Protein AF-A0ABD6F3Z3-F1 (afdb_monomer_lite)

Secondary structure (DSSP, 8-state):
--SHHHHHHHHHHHHT-HHHHHHHHHHT---HHHHHHHHHHHHHHHTPPPEE-SS-PPPSSS--SSTHHHHTTT-TT-EE--HHHHHHHS-TT--TTHHHHHHHHTT-HHHHHHHHHTTT-HHHHHHHHHHHHHHH---HHHHHHHHHHHHHHHSS-SSSTTTS-HHHHHHHHHHHHHHHHHHHHHHT--HHHHHHHHHHHHHHHHHHHS-----TTTTT-S---

Structure (mmCIF, N/CA/C/O backbone):
data_AF-A0ABD6F3Z3-F1
#
_entry.id   AF-A0ABD6F3Z3-F1
#
loop_
_atom_site.group_PDB
_atom_site.id
_atom_site.type_symbol
_atom_site.label_atom_id
_atom_site.label_alt_id
_atom_site.label_comp_id
_atom_site.label_asym_id
_atom_site.label_entity_id
_atom_site.label_seq_id
_atom_site.pdbx_PDB_ins_code
_atom_site.Cartn_x
_atom_site.Cartn_y
_atom_site.Cartn_z
_atom_site.occupancy
_atom_site.B_iso_or_equiv
_atom_site.auth_seq_id
_atom_site.auth_comp_id
_atom_site.auth_asym_id
_atom_site.auth_atom_id
_atom_site.pdbx_PDB_model_num
ATOM 1 N N . MET A 1 1 ? 30.706 12.880 -24.063 1.00 39.47 1 MET A N 1
ATOM 2 C CA . MET A 1 1 ? 29.643 12.289 -23.214 1.00 39.47 1 MET A CA 1
ATOM 3 C C . MET A 1 1 ? 28.254 12.386 -23.873 1.00 39.47 1 MET A C 1
ATOM 5 O O . MET A 1 1 ? 27.367 13.024 -23.335 1.00 39.47 1 MET A O 1
ATOM 9 N N . CYS A 1 2 ? 28.031 11.771 -25.046 1.00 33.41 2 CYS A N 1
ATOM 10 C CA . CYS A 1 2 ? 26.724 11.829 -25.744 1.00 33.41 2 CYS A CA 1
ATOM 11 C C . CYS A 1 2 ? 26.218 10.456 -26.237 1.00 33.41 2 CYS A C 1
ATOM 13 O O . CYS A 1 2 ? 25.214 10.385 -26.941 1.00 33.41 2 CYS A O 1
ATOM 15 N N . MET A 1 3 ? 26.906 9.361 -25.883 1.00 27.83 3 MET A N 1
ATOM 16 C CA . MET A 1 3 ? 26.569 8.010 -26.356 1.00 27.83 3 MET A CA 1
ATOM 17 C C . MET A 1 3 ? 25.624 7.230 -25.421 1.00 27.83 3 MET A C 1
ATOM 19 O O . MET A 1 3 ? 24.794 6.491 -25.937 1.00 27.83 3 MET A O 1
ATOM 23 N N . CYS A 1 4 ? 25.620 7.455 -24.096 1.00 44.88 4 CYS A N 1
ATOM 24 C CA . CYS A 1 4 ? 24.709 6.731 -23.184 1.00 44.88 4 CYS A CA 1
ATOM 25 C C . CYS A 1 4 ? 23.221 7.090 -23.351 1.00 44.88 4 CYS A C 1
ATOM 27 O O . CYS A 1 4 ? 22.363 6.219 -23.230 1.00 44.88 4 CYS A O 1
ATOM 29 N N . ARG A 1 5 ? 22.882 8.346 -23.685 1.00 44.28 5 ARG A N 1
ATOM 30 C CA . ARG A 1 5 ? 21.472 8.784 -23.787 1.00 44.28 5 ARG A CA 1
ATOM 31 C C . ARG A 1 5 ? 20.688 8.104 -24.914 1.00 44.28 5 ARG A C 1
ATOM 33 O O . ARG A 1 5 ? 19.483 7.925 -24.778 1.00 44.28 5 ARG A O 1
ATOM 40 N N . LYS A 1 6 ? 21.340 7.728 -26.021 1.00 49.16 6 LYS A N 1
ATOM 41 C CA . LYS A 1 6 ? 20.651 7.104 -27.167 1.00 49.16 6 LYS A CA 1
ATOM 42 C C . LYS A 1 6 ? 20.232 5.661 -26.873 1.00 49.16 6 LYS A C 1
ATOM 44 O O . LYS A 1 6 ? 19.109 5.295 -27.203 1.00 49.16 6 LYS A O 1
ATOM 49 N N . ASN A 1 7 ? 21.081 4.896 -26.185 1.00 56.75 7 ASN A N 1
ATOM 50 C CA . ASN A 1 7 ? 20.751 3.531 -25.765 1.00 56.75 7 ASN A CA 1
ATOM 51 C C . ASN A 1 7 ? 19.694 3.540 -24.651 1.00 56.75 7 ASN A C 1
ATOM 53 O O . ASN A 1 7 ? 18.742 2.773 -24.701 1.00 56.75 7 ASN A O 1
ATOM 57 N N . LEU A 1 8 ? 19.779 4.498 -23.717 1.00 56.09 8 LEU A N 1
ATOM 58 C CA . LEU A 1 8 ? 18.769 4.682 -22.670 1.00 56.09 8 LEU A CA 1
ATOM 59 C C . LEU A 1 8 ? 17.359 4.875 -23.248 1.00 56.09 8 LEU A C 1
ATOM 61 O O . LEU A 1 8 ? 16.407 4.261 -22.776 1.00 56.09 8 LEU A O 1
ATOM 65 N N . MET A 1 9 ? 17.238 5.715 -24.278 1.00 59.06 9 MET A N 1
ATOM 66 C CA . MET A 1 9 ? 15.952 6.057 -24.881 1.00 59.06 9 MET A CA 1
ATOM 67 C C . MET A 1 9 ? 15.363 4.897 -25.694 1.00 59.06 9 MET A C 1
ATOM 69 O O . MET A 1 9 ? 14.155 4.699 -25.655 1.00 59.06 9 MET A O 1
ATOM 73 N N . SER A 1 10 ? 16.203 4.120 -26.387 1.00 63.28 10 SER A N 1
ATOM 74 C CA . SER A 1 10 ? 15.780 2.910 -27.107 1.00 63.28 10 SER A CA 1
ATOM 75 C C . SER A 1 10 ? 15.229 1.855 -26.147 1.00 63.28 10 SER A C 1
ATOM 77 O O . SER A 1 10 ? 14.115 1.376 -26.332 1.00 63.28 10 SER A O 1
ATOM 79 N N . ASP A 1 11 ? 15.960 1.567 -25.071 1.00 63.28 11 ASP A N 1
ATOM 80 C CA . ASP A 1 11 ? 15.568 0.545 -24.097 1.00 63.28 11 ASP A CA 1
ATOM 81 C C . ASP A 1 11 ? 14.303 0.942 -23.317 1.00 63.28 11 ASP A C 1
ATOM 83 O O . ASP A 1 11 ? 13.471 0.099 -22.997 1.00 63.28 11 ASP A O 1
ATOM 87 N N . LEU A 1 12 ? 14.132 2.235 -23.010 1.00 63.03 12 LEU A N 1
ATOM 88 C CA . LEU A 1 12 ? 12.914 2.738 -22.366 1.00 63.03 12 LEU A CA 1
ATOM 89 C C . LEU A 1 12 ? 11.707 2.685 -23.302 1.00 63.03 12 LEU A C 1
ATOM 91 O O . LEU A 1 12 ? 10.600 2.428 -22.843 1.00 63.03 12 LEU A O 1
ATOM 95 N N . LEU A 1 13 ? 11.907 2.911 -24.602 1.00 65.75 13 LEU A N 1
ATOM 96 C CA . LEU A 1 13 ? 10.847 2.757 -25.597 1.00 65.75 13 LEU A CA 1
ATOM 97 C C . LEU A 1 13 ? 10.450 1.288 -25.775 1.00 65.75 13 LEU A C 1
ATOM 99 O O . LEU A 1 13 ? 9.266 1.016 -25.934 1.00 65.75 13 LEU A O 1
ATOM 103 N N . GLU A 1 14 ? 11.397 0.350 -25.679 1.00 67.75 14 GLU A N 1
ATOM 104 C CA . GLU A 1 14 ? 11.079 -1.083 -25.627 1.00 67.75 14 GLU A CA 1
ATOM 105 C C . GLU A 1 14 ? 10.320 -1.466 -24.351 1.00 67.75 14 GLU A C 1
ATOM 107 O O . GLU A 1 14 ? 9.397 -2.277 -24.411 1.00 67.75 14 GLU A O 1
ATOM 112 N N . LEU A 1 15 ? 10.675 -0.875 -23.204 1.00 65.12 15 LEU A N 1
ATOM 113 C CA . LEU A 1 15 ? 9.966 -1.081 -21.938 1.00 65.12 15 LEU A CA 1
ATOM 114 C C . LEU A 1 15 ? 8.545 -0.488 -21.974 1.00 65.12 15 LEU A C 1
ATOM 116 O O . LEU A 1 15 ? 7.642 -1.019 -21.343 1.00 65.12 15 LEU A O 1
ATOM 120 N N . LEU A 1 16 ? 8.347 0.606 -22.712 1.00 65.25 16 LEU A N 1
ATOM 121 C CA . LEU A 1 16 ? 7.059 1.282 -22.900 1.00 65.25 16 LEU A CA 1
ATOM 122 C C . LEU A 1 16 ? 6.224 0.689 -24.048 1.00 65.25 16 LEU A C 1
ATOM 124 O O . LEU A 1 16 ? 5.132 1.195 -24.320 1.00 65.25 16 LEU A O 1
ATOM 128 N N . ASP A 1 17 ? 6.692 -0.375 -24.713 1.00 75.56 17 ASP A N 1
ATOM 129 C CA . ASP A 1 17 ? 5.908 -1.083 -25.724 1.00 75.56 17 ASP A CA 1
ATOM 130 C C . ASP A 1 17 ? 4.763 -1.862 -25.062 1.00 75.56 17 ASP A C 1
ATOM 132 O O . ASP A 1 17 ? 4.842 -3.051 -24.733 1.00 75.56 17 ASP A O 1
ATOM 136 N N . TYR A 1 18 ? 3.654 -1.151 -24.885 1.00 68.62 18 TYR A N 1
ATOM 137 C CA . TYR A 1 18 ? 2.417 -1.654 -24.307 1.00 68.62 18 TYR A CA 1
ATOM 138 C C . TYR A 1 18 ? 1.895 -2.916 -25.010 1.00 68.62 18 TYR A C 1
ATOM 140 O O . TYR A 1 18 ? 1.311 -3.788 -24.366 1.00 68.62 18 TYR A O 1
ATOM 148 N N . THR A 1 19 ? 2.128 -3.065 -26.318 1.00 70.44 19 THR A N 1
ATOM 149 C CA . THR A 1 19 ? 1.647 -4.234 -27.070 1.00 70.44 19 THR A CA 1
ATOM 150 C C . THR A 1 19 ? 2.430 -5.496 -26.724 1.00 70.44 19 THR A C 1
ATOM 152 O O . THR A 1 19 ? 1.842 -6.571 -26.567 1.00 70.44 19 THR A O 1
ATOM 155 N N . LYS A 1 20 ? 3.743 -5.357 -26.516 1.00 73.88 20 LYS A N 1
ATOM 156 C CA . LYS A 1 20 ? 4.621 -6.428 -26.041 1.00 73.88 20 LYS A CA 1
ATOM 157 C C . LYS A 1 20 ? 4.284 -6.816 -24.600 1.00 73.88 20 LYS A C 1
ATOM 159 O O . LYS A 1 20 ? 4.113 -8.003 -24.325 1.00 73.88 20 LYS A O 1
ATOM 164 N N . LEU A 1 21 ? 4.071 -5.829 -23.726 1.00 70.69 21 LEU A N 1
ATOM 165 C CA . LEU A 1 21 ? 3.624 -6.026 -22.340 1.00 70.69 21 LEU A CA 1
ATOM 166 C C . LEU A 1 21 ? 2.281 -6.763 -22.260 1.00 70.69 21 LEU A C 1
ATOM 168 O O . LEU A 1 21 ? 2.155 -7.731 -21.517 1.00 70.69 21 LEU A O 1
ATOM 172 N N . LEU A 1 22 ? 1.289 -6.380 -23.071 1.00 70.94 22 LEU A N 1
ATOM 173 C CA . LEU A 1 22 ? 0.017 -7.108 -23.164 1.00 70.94 22 LEU A CA 1
ATOM 174 C C . LEU A 1 22 ? 0.211 -8.559 -23.618 1.00 70.94 22 LEU A C 1
ATOM 176 O O . LEU A 1 22 ? -0.496 -9.455 -23.152 1.00 70.94 22 LEU A O 1
ATOM 180 N N . GLY A 1 23 ? 1.160 -8.798 -24.524 1.00 74.00 23 GLY A N 1
ATOM 181 C CA . GLY A 1 23 ? 1.560 -10.141 -24.931 1.00 74.00 23 GLY A CA 1
ATOM 182 C C . GLY A 1 23 ? 2.127 -10.962 -23.771 1.00 74.00 23 GLY A C 1
ATOM 183 O O . GLY A 1 23 ? 1.788 -12.137 -23.646 1.00 74.00 23 GLY A O 1
ATOM 184 N N . GLU A 1 24 ? 2.943 -10.357 -22.909 1.00 73.94 24 GLU A N 1
ATOM 185 C CA . GLU A 1 24 ? 3.490 -11.006 -21.711 1.00 73.94 24 GLU A CA 1
ATOM 186 C C . GLU A 1 24 ? 2.414 -11.282 -20.656 1.00 73.94 24 GLU A C 1
ATOM 188 O O . GLU A 1 24 ? 2.326 -12.405 -20.164 1.00 73.94 24 GLU A O 1
ATOM 193 N N . ILE A 1 25 ? 1.523 -10.320 -20.399 1.00 75.56 25 ILE A N 1
ATOM 194 C CA . ILE A 1 25 ? 0.386 -10.486 -19.479 1.00 75.56 25 ILE A CA 1
ATOM 195 C C . ILE A 1 25 ? -0.504 -11.650 -19.933 1.00 75.56 25 ILE A C 1
ATOM 197 O O . ILE A 1 25 ? -0.857 -12.518 -19.139 1.00 75.56 25 ILE A O 1
ATOM 201 N N . ARG A 1 26 ? -0.816 -11.737 -21.234 1.00 75.62 26 ARG A N 1
ATOM 202 C CA . ARG A 1 26 ? -1.631 -12.831 -21.796 1.00 75.62 26 ARG A CA 1
ATOM 203 C C . ARG A 1 26 ? -0.976 -14.207 -21.697 1.00 75.62 26 ARG A C 1
ATOM 205 O O . ARG A 1 26 ? -1.689 -15.205 -21.716 1.00 75.62 26 ARG A O 1
ATOM 212 N N . ARG A 1 27 ? 0.356 -14.277 -21.630 1.00 75.94 27 ARG A N 1
ATOM 213 C CA . ARG A 1 27 ? 1.087 -15.541 -21.443 1.00 75.94 27 ARG A CA 1
ATOM 214 C C . ARG A 1 27 ? 1.034 -16.035 -19.997 1.00 75.94 27 ARG A C 1
ATOM 216 O O . ARG A 1 27 ? 1.380 -17.187 -19.764 1.00 75.94 27 ARG A O 1
ATOM 223 N N . GLY A 1 28 ? 0.608 -15.194 -19.051 1.00 67.38 28 GLY A N 1
ATOM 224 C CA . GLY A 1 28 ? 0.394 -15.561 -17.651 1.00 67.38 28 GLY A CA 1
ATOM 225 C C . GLY A 1 28 ? 1.669 -15.814 -16.842 1.00 67.38 28 GLY A C 1
ATOM 226 O O . GLY A 1 28 ? 1.567 -16.235 -15.697 1.00 67.38 28 GLY A O 1
ATOM 227 N N . VAL A 1 29 ? 2.859 -15.563 -17.402 1.00 71.56 29 VAL A N 1
ATOM 228 C CA . VAL A 1 29 ? 4.139 -15.742 -16.699 1.00 71.56 29 VAL A CA 1
ATOM 229 C C . VAL A 1 29 ? 4.722 -14.366 -16.364 1.00 71.56 29 VAL A C 1
ATOM 231 O O . VAL A 1 29 ? 5.097 -13.640 -17.290 1.00 71.56 29 VAL A O 1
ATOM 234 N N . PRO A 1 30 ? 4.829 -13.994 -15.074 1.00 72.88 30 PRO A N 1
ATOM 235 C CA . PRO A 1 30 ? 5.463 -12.747 -14.658 1.00 72.88 30 PRO A CA 1
ATOM 236 C C . PRO A 1 30 ? 6.937 -12.720 -15.078 1.00 72.88 30 PRO A C 1
ATOM 238 O O . PRO A 1 30 ? 7.729 -13.575 -14.678 1.00 72.88 30 PRO A O 1
ATOM 241 N N . THR A 1 31 ? 7.332 -11.735 -15.884 1.00 80.00 31 THR A N 1
ATOM 242 C CA . THR A 1 31 ? 8.738 -11.513 -16.244 1.00 80.00 31 THR A CA 1
ATOM 243 C C . THR A 1 31 ? 9.355 -10.471 -15.312 1.00 80.00 31 THR A C 1
ATOM 245 O O . THR A 1 31 ? 8.678 -9.562 -14.832 1.00 80.00 31 THR A O 1
ATOM 248 N N . LYS A 1 32 ? 10.675 -10.535 -15.081 1.00 79.81 32 LYS A N 1
ATOM 249 C CA . LYS A 1 32 ? 11.397 -9.475 -14.342 1.00 79.81 32 LYS A CA 1
ATOM 250 C C . LYS A 1 32 ? 11.191 -8.088 -14.970 1.00 79.81 32 LYS A C 1
ATOM 252 O O . LYS A 1 32 ? 11.158 -7.089 -14.258 1.00 79.81 32 LYS A O 1
ATOM 257 N N . GLN A 1 33 ? 11.025 -8.043 -16.293 1.00 79.38 33 GLN A N 1
ATOM 258 C CA . GLN A 1 33 ? 10.726 -6.821 -17.038 1.00 79.38 33 GLN A CA 1
ATOM 259 C C . GLN A 1 33 ? 9.341 -6.275 -16.680 1.00 79.38 33 GLN A C 1
ATOM 261 O O . GLN A 1 33 ? 9.216 -5.077 -16.439 1.00 79.38 33 GLN A O 1
ATOM 266 N N . LEU A 1 34 ? 8.331 -7.141 -16.551 1.00 84.44 34 LEU A N 1
ATOM 267 C CA . LEU A 1 34 ? 6.983 -6.757 -16.142 1.00 84.44 34 LEU A CA 1
ATOM 268 C C . LEU A 1 34 ? 6.936 -6.227 -14.701 1.00 84.44 34 LEU A C 1
ATOM 270 O O . LEU A 1 34 ? 6.273 -5.218 -14.461 1.00 84.44 34 LEU A O 1
ATOM 274 N N . TYR A 1 35 ? 7.679 -6.831 -13.764 1.00 86.19 35 TYR A N 1
ATOM 275 C CA . TYR A 1 35 ? 7.837 -6.274 -12.411 1.00 86.19 35 TYR A CA 1
ATOM 276 C C . TYR A 1 35 ? 8.471 -4.888 -12.454 1.00 86.19 35 TYR A C 1
ATOM 278 O O . TYR A 1 35 ? 7.922 -3.942 -11.894 1.00 86.19 35 TYR A O 1
ATOM 286 N N . GLY A 1 36 ? 9.603 -4.755 -13.151 1.00 86.75 36 GLY A N 1
ATOM 287 C CA . GLY A 1 36 ? 10.311 -3.484 -13.252 1.00 86.75 36 GLY A CA 1
ATOM 288 C C . GLY A 1 36 ? 9.457 -2.386 -13.877 1.00 86.75 36 GLY A C 1
ATOM 289 O O . GLY A 1 36 ? 9.399 -1.277 -13.354 1.00 86.75 36 GLY A O 1
ATOM 290 N N . PHE A 1 37 ? 8.725 -2.719 -14.940 1.00 86.69 37 PHE A N 1
ATOM 291 C CA . PHE A 1 37 ? 7.778 -1.811 -15.571 1.00 86.69 37 PHE A CA 1
ATOM 292 C C . PHE A 1 37 ? 6.651 -1.416 -14.617 1.00 86.69 37 PHE A C 1
ATOM 294 O O . PHE A 1 37 ? 6.408 -0.233 -14.402 1.00 86.69 37 PHE A O 1
ATOM 301 N N . THR A 1 38 ? 5.994 -2.392 -13.993 1.00 90.00 38 THR A N 1
ATOM 302 C CA . THR A 1 38 ? 4.873 -2.146 -13.077 1.00 90.00 38 THR A CA 1
ATOM 303 C C . THR A 1 38 ? 5.286 -1.255 -11.909 1.00 90.00 38 THR A C 1
ATOM 305 O O . THR A 1 38 ? 4.581 -0.300 -11.586 1.00 90.00 38 THR A O 1
ATOM 308 N N . ARG A 1 39 ? 6.453 -1.518 -11.313 1.00 91.81 39 ARG A N 1
ATOM 309 C CA . ARG A 1 39 ? 7.003 -0.711 -10.220 1.00 91.81 39 ARG A CA 1
ATOM 310 C C . ARG A 1 39 ? 7.411 0.681 -10.682 1.00 91.81 39 ARG A C 1
ATOM 312 O O . ARG A 1 39 ? 7.146 1.639 -9.970 1.00 91.81 39 ARG A O 1
ATOM 319 N N . LEU A 1 40 ? 7.950 0.831 -11.893 1.00 90.69 40 LEU A N 1
ATOM 320 C CA . LEU A 1 40 ? 8.243 2.146 -12.468 1.00 90.69 40 LEU A CA 1
ATOM 321 C C . LEU A 1 40 ? 6.967 2.985 -12.661 1.00 90.69 40 LEU A C 1
ATOM 323 O O . LEU A 1 40 ? 6.953 4.172 -12.339 1.00 90.69 40 LEU A O 1
ATOM 327 N N . ILE A 1 41 ? 5.876 2.372 -13.135 1.00 91.62 41 ILE A N 1
ATOM 328 C CA . ILE A 1 41 ? 4.562 3.031 -13.228 1.00 91.62 41 ILE A CA 1
ATOM 329 C C . ILE A 1 41 ? 4.014 3.349 -11.831 1.00 91.62 41 ILE A C 1
ATOM 331 O O . ILE A 1 41 ? 3.459 4.426 -11.613 1.00 91.62 41 ILE A O 1
ATOM 335 N N . GLY A 1 42 ? 4.201 2.441 -10.870 1.00 92.56 42 GLY A N 1
ATOM 336 C CA . GLY A 1 42 ? 3.870 2.665 -9.466 1.00 92.56 42 GLY A CA 1
ATOM 337 C C . GLY A 1 42 ? 4.582 3.897 -8.906 1.00 92.56 42 GLY A C 1
ATOM 338 O O . GLY A 1 42 ? 3.924 4.841 -8.475 1.00 92.56 42 GLY A O 1
ATOM 339 N N . ALA A 1 43 ? 5.909 3.939 -9.016 1.00 92.50 43 ALA A N 1
ATOM 340 C CA . ALA A 1 43 ? 6.751 5.060 -8.611 1.00 92.50 43 ALA A CA 1
ATOM 341 C C . ALA A 1 43 ? 6.344 6.368 -9.302 1.00 92.50 43 ALA A C 1
ATOM 343 O O . ALA A 1 43 ? 6.276 7.421 -8.662 1.00 92.50 43 ALA A O 1
ATOM 344 N N . PHE A 1 44 ? 5.974 6.303 -10.587 1.00 92.94 44 PHE A N 1
ATOM 345 C CA . PHE A 1 44 ? 5.395 7.445 -11.279 1.00 92.94 44 PHE A CA 1
ATOM 346 C C . PHE A 1 44 ? 4.149 7.937 -10.550 1.00 92.94 44 PHE A C 1
ATOM 348 O O . PHE A 1 44 ? 4.139 9.079 -10.113 1.00 92.94 44 PHE A O 1
ATOM 355 N N . TYR A 1 45 ? 3.129 7.123 -10.317 1.00 92.81 45 TYR A N 1
ATOM 356 C CA . TYR A 1 45 ? 1.921 7.623 -9.654 1.00 92.81 45 TYR A CA 1
ATOM 357 C C . TYR A 1 45 ? 2.116 8.047 -8.196 1.00 92.81 45 TYR A C 1
ATOM 359 O O . TYR A 1 45 ? 1.456 8.988 -7.764 1.00 92.81 45 TYR A O 1
ATOM 367 N N . LEU A 1 46 ? 3.047 7.423 -7.473 1.00 91.75 46 LEU A N 1
ATOM 368 C CA . LEU A 1 46 ? 3.387 7.785 -6.094 1.00 91.75 46 LEU A CA 1
ATOM 369 C C . LEU A 1 46 ? 4.175 9.097 -5.973 1.00 91.75 46 LEU A C 1
ATOM 371 O O . LEU A 1 46 ? 4.407 9.579 -4.871 1.00 91.75 46 LEU A O 1
ATOM 375 N N . GLY A 1 47 ? 4.608 9.687 -7.091 1.00 90.00 47 GLY A N 1
ATOM 376 C CA . GLY A 1 47 ? 5.438 10.893 -7.047 1.00 90.00 47 GLY A CA 1
ATOM 377 C C . GLY A 1 47 ? 6.899 10.620 -6.691 1.00 90.00 47 GLY A C 1
ATOM 378 O O . GLY A 1 47 ? 7.647 11.565 -6.466 1.00 90.00 47 GLY A O 1
ATOM 379 N N . LEU A 1 48 ? 7.310 9.351 -6.685 1.00 90.00 48 LEU A N 1
ATOM 380 C CA . LEU A 1 48 ? 8.677 8.941 -6.406 1.00 90.00 48 LEU A CA 1
ATOM 381 C C . LEU A 1 48 ? 9.600 9.272 -7.591 1.00 90.00 48 LEU A C 1
ATOM 383 O O . LEU A 1 48 ? 9.131 9.395 -8.738 1.00 90.00 48 LEU A O 1
ATOM 387 N N . PRO A 1 49 ? 10.911 9.427 -7.342 1.00 88.31 49 PRO A N 1
ATOM 388 C CA . PRO A 1 49 ? 11.854 9.650 -8.418 1.00 88.31 49 PRO A CA 1
ATOM 389 C C . PRO A 1 49 ? 11.986 8.393 -9.294 1.00 88.31 49 PRO A C 1
ATOM 391 O O . PRO A 1 49 ? 11.833 7.258 -8.835 1.00 88.31 49 PRO A O 1
ATOM 394 N N . LEU A 1 50 ? 12.194 8.601 -10.595 1.00 89.12 50 LEU A N 1
ATOM 395 C CA . LEU A 1 50 ? 12.133 7.542 -11.600 1.00 89.12 50 LEU A CA 1
ATOM 396 C C . LEU A 1 50 ? 13.533 7.137 -12.030 1.00 89.12 50 LEU A C 1
ATOM 398 O O . LEU A 1 50 ? 14.313 7.977 -12.470 1.00 89.12 50 LEU A O 1
ATOM 402 N N . PHE A 1 51 ? 13.812 5.838 -11.993 1.00 83.06 51 PHE A N 1
ATOM 403 C CA . PHE A 1 51 ? 15.128 5.304 -12.323 1.00 83.06 51 PHE A CA 1
ATOM 404 C C . PHE A 1 51 ? 15.023 4.149 -13.300 1.00 83.06 51 PHE A C 1
ATOM 406 O O . PHE A 1 51 ? 14.109 3.324 -13.229 1.00 83.06 51 PHE A O 1
ATOM 413 N N . LYS A 1 52 ? 16.006 4.065 -14.194 1.00 76.25 52 LYS A N 1
ATOM 414 C CA . LYS A 1 52 ? 16.289 2.836 -14.922 1.00 76.25 52 LYS A CA 1
ATOM 415 C C . LYS A 1 52 ? 17.178 1.949 -14.061 1.00 76.25 52 LYS A C 1
ATOM 417 O O . LYS A 1 52 ? 18.211 2.398 -13.575 1.00 76.25 52 LYS A O 1
ATOM 422 N N . TRP A 1 53 ? 16.780 0.690 -13.960 1.00 72.00 53 TRP A N 1
ATOM 423 C CA . TRP A 1 53 ? 17.510 -0.361 -13.267 1.00 72.00 53 TRP A CA 1
ATOM 424 C C . TRP A 1 53 ? 18.019 -1.377 -14.288 1.00 72.00 53 TRP A C 1
ATOM 426 O O . TRP A 1 53 ? 17.261 -1.810 -15.159 1.00 72.00 53 TRP A O 1
ATOM 436 N N . HIS A 1 54 ? 19.295 -1.750 -14.193 1.00 65.50 54 HIS A N 1
ATOM 437 C CA . HIS A 1 54 ? 19.916 -2.708 -15.111 1.00 65.50 54 HIS A CA 1
ATOM 438 C C . HIS A 1 54 ? 19.798 -4.168 -14.651 1.00 65.50 54 HIS A C 1
ATOM 440 O O . HIS A 1 54 ? 19.829 -5.072 -15.486 1.00 65.50 54 HIS A O 1
ATOM 446 N N . THR A 1 55 ? 19.602 -4.407 -13.353 1.00 67.88 55 THR A N 1
ATOM 447 C CA . THR A 1 55 ? 19.680 -5.745 -12.746 1.00 67.88 55 THR A CA 1
ATOM 448 C C . THR A 1 55 ? 18.396 -6.128 -12.009 1.00 67.88 55 THR A C 1
ATOM 450 O O . THR A 1 55 ? 17.639 -6.987 -12.470 1.00 67.88 55 THR A O 1
ATOM 453 N N . THR A 1 56 ? 18.124 -5.491 -10.873 1.00 72.69 56 THR A N 1
ATOM 454 C CA . THR A 1 56 ? 16.979 -5.782 -10.004 1.00 72.69 56 THR A CA 1
ATOM 455 C C . THR A 1 56 ? 16.296 -4.494 -9.592 1.00 72.69 56 THR A C 1
ATOM 457 O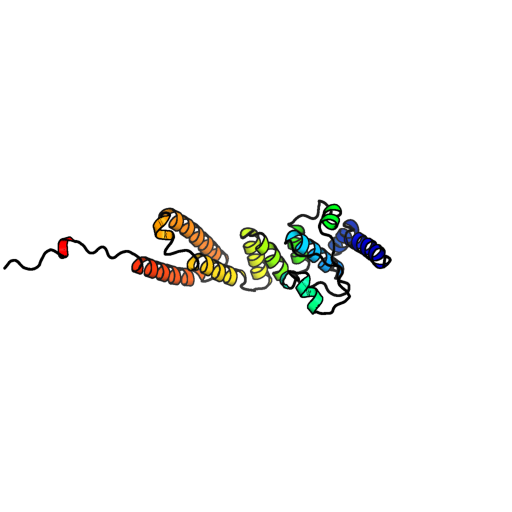 O . THR A 1 56 ? 16.923 -3.618 -9.013 1.00 72.69 56 THR A O 1
ATOM 460 N N . VAL A 1 57 ? 15.002 -4.390 -9.888 1.00 81.31 57 VAL A N 1
ATOM 461 C CA . VAL A 1 57 ? 14.188 -3.245 -9.471 1.00 81.31 57 VAL A CA 1
ATOM 462 C C . VAL A 1 57 ? 13.775 -3.456 -8.011 1.00 81.31 57 VAL A C 1
ATOM 464 O O . VAL A 1 57 ? 13.194 -4.513 -7.735 1.00 81.31 57 VAL A O 1
ATOM 467 N N . PRO A 1 58 ? 14.038 -2.506 -7.094 1.00 86.44 58 PRO A N 1
ATOM 468 C CA . PRO A 1 58 ? 13.613 -2.613 -5.702 1.00 86.44 58 PRO A CA 1
ATOM 469 C C . PRO A 1 58 ? 12.091 -2.639 -5.624 1.00 86.44 58 PRO A C 1
ATOM 471 O O . PRO A 1 58 ? 11.402 -2.278 -6.580 1.00 86.44 58 PRO A O 1
ATOM 474 N N . THR A 1 59 ? 11.561 -3.087 -4.496 1.00 90.69 59 THR A N 1
ATOM 475 C CA . THR A 1 59 ? 10.126 -2.980 -4.225 1.00 90.69 59 THR A CA 1
ATOM 476 C C . THR A 1 59 ? 9.714 -1.516 -4.038 1.00 90.69 59 THR A C 1
ATOM 478 O O . THR A 1 59 ? 10.544 -0.647 -3.781 1.00 90.69 59 THR A O 1
ATOM 481 N N . LEU A 1 60 ? 8.420 -1.218 -4.157 1.00 90.62 60 LEU A N 1
ATOM 482 C CA . LEU A 1 60 ? 7.889 0.134 -3.965 1.00 90.62 60 LEU A CA 1
ATOM 483 C C . LEU A 1 60 ? 8.097 0.679 -2.545 1.00 90.62 60 LEU A C 1
ATOM 485 O O . LEU A 1 60 ? 8.209 1.890 -2.390 1.00 90.62 60 LEU A O 1
ATOM 489 N N . PHE A 1 61 ? 8.157 -0.180 -1.526 1.00 88.69 61 PHE A N 1
ATOM 490 C CA . PHE A 1 61 ? 8.409 0.248 -0.145 1.00 88.69 61 PHE A CA 1
ATOM 491 C C . PHE A 1 61 ? 9.903 0.463 0.149 1.00 88.69 61 PHE A C 1
ATOM 493 O O . PHE A 1 61 ? 10.240 1.231 1.044 1.00 88.69 61 PHE A O 1
ATOM 500 N N . GLU A 1 62 ? 10.796 -0.162 -0.624 1.00 88.25 62 GLU A N 1
ATOM 501 C CA . GLU A 1 62 ? 12.249 0.086 -0.612 1.00 88.25 62 GLU A CA 1
ATOM 502 C C . GLU A 1 62 ? 12.665 1.147 -1.640 1.00 88.25 62 GLU A C 1
ATOM 504 O O . GLU A 1 62 ? 13.854 1.359 -1.885 1.00 88.25 62 GLU A O 1
ATOM 509 N N . TRP A 1 63 ? 11.701 1.792 -2.299 1.00 88.00 63 TRP A N 1
ATOM 510 C CA . TRP A 1 63 ? 12.006 2.708 -3.382 1.00 88.00 63 TRP A CA 1
ATOM 511 C C . TRP A 1 63 ? 12.699 3.966 -2.840 1.00 88.00 63 TRP A C 1
ATOM 513 O O . TRP A 1 63 ? 12.196 4.582 -1.895 1.00 88.00 63 TRP A O 1
ATOM 523 N N . PRO A 1 64 ? 13.822 4.398 -3.439 1.00 82.62 64 PRO A N 1
ATOM 524 C CA . PRO A 1 64 ? 14.540 5.570 -2.961 1.00 82.62 64 PRO A CA 1
ATOM 525 C C . PRO A 1 64 ? 13.663 6.820 -3.067 1.00 82.62 64 PRO A C 1
ATOM 527 O O . PRO A 1 64 ? 13.114 7.134 -4.125 1.00 82.62 64 PRO A O 1
ATOM 530 N N . THR A 1 65 ? 13.527 7.540 -1.955 1.00 79.81 65 THR A N 1
ATOM 531 C CA . THR A 1 6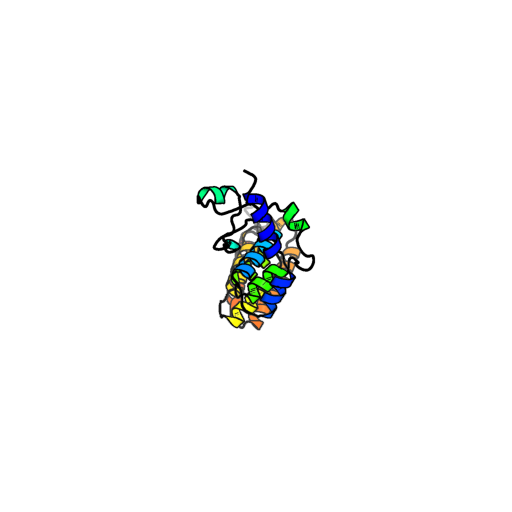5 ? 12.664 8.727 -1.852 1.00 79.81 65 THR A CA 1
ATOM 532 C C . THR A 1 65 ? 13.359 9.999 -2.323 1.00 79.81 65 THR A C 1
ATOM 534 O O . THR A 1 65 ? 12.694 10.928 -2.783 1.00 79.81 65 THR A O 1
ATOM 537 N N . THR A 1 66 ? 14.690 10.039 -2.267 1.00 71.50 66 THR A N 1
ATOM 538 C CA . THR A 1 66 ? 15.508 11.152 -2.756 1.00 71.50 66 THR A CA 1
ATOM 539 C C . THR A 1 66 ? 16.628 10.651 -3.656 1.00 71.50 66 THR A C 1
ATOM 541 O O . THR A 1 66 ? 17.110 9.531 -3.508 1.00 71.50 66 THR A O 1
ATOM 544 N N . SER A 1 67 ? 17.064 11.508 -4.584 1.00 64.75 67 SER A N 1
ATOM 545 C CA . SER A 1 67 ? 18.214 11.214 -5.451 1.00 64.75 67 SER A CA 1
ATOM 546 C C . SER A 1 67 ? 19.512 11.051 -4.639 1.00 64.75 67 SER A C 1
ATOM 548 O O . SER A 1 67 ? 20.368 10.243 -4.964 1.00 64.75 67 SER A O 1
ATOM 550 N N . GLU A 1 68 ? 19.617 11.735 -3.497 1.00 61.44 68 GLU A N 1
ATOM 551 C CA . GLU A 1 68 ? 20.795 11.711 -2.617 1.00 61.44 68 GLU A CA 1
ATOM 552 C C . GLU A 1 68 ? 20.984 10.378 -1.874 1.00 61.44 68 GLU A C 1
ATOM 554 O O . GLU A 1 68 ? 22.113 9.993 -1.574 1.00 61.44 68 GLU A O 1
ATOM 559 N N . MET A 1 69 ? 19.901 9.636 -1.605 1.00 59.47 69 MET A N 1
ATOM 560 C CA . MET A 1 69 ? 19.986 8.280 -1.040 1.00 59.47 69 MET A CA 1
ATOM 561 C C . MET A 1 69 ? 20.633 7.277 -2.006 1.00 59.47 69 MET A C 1
ATOM 563 O O . MET A 1 69 ? 21.036 6.196 -1.591 1.00 59.47 69 MET A O 1
ATOM 567 N N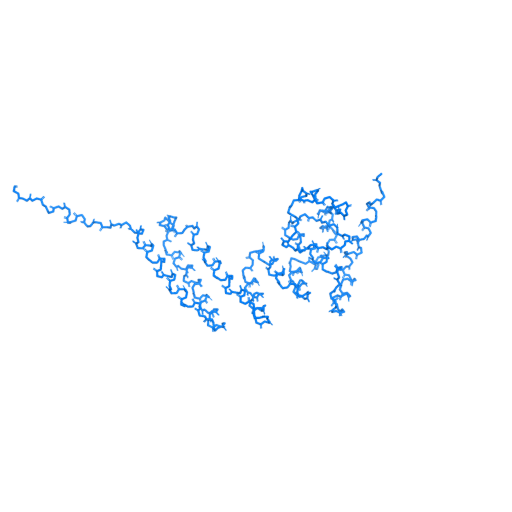 . ILE A 1 70 ? 20.736 7.633 -3.285 1.00 57.06 70 ILE A N 1
ATOM 568 C CA . ILE A 1 70 ? 21.161 6.747 -4.370 1.00 57.06 70 ILE A CA 1
ATOM 569 C C . ILE A 1 70 ? 22.663 6.871 -4.603 1.00 57.06 70 ILE A C 1
ATOM 571 O O . ILE A 1 70 ? 23.340 5.862 -4.783 1.00 57.06 70 ILE A O 1
ATOM 575 N N . ASP A 1 71 ? 23.198 8.089 -4.505 1.00 54.47 71 ASP A N 1
ATOM 576 C CA . ASP A 1 71 ? 24.633 8.360 -4.645 1.00 54.47 71 ASP A CA 1
ATOM 577 C C . ASP A 1 71 ? 25.466 7.737 -3.504 1.00 54.47 71 ASP A C 1
ATOM 579 O O . ASP A 1 71 ? 26.656 7.466 -3.668 1.00 54.47 71 ASP A O 1
ATOM 583 N N . ALA A 1 72 ? 24.845 7.464 -2.350 1.00 52.44 72 ALA A N 1
ATOM 584 C CA . ALA A 1 72 ? 25.496 6.860 -1.187 1.00 52.44 72 ALA A CA 1
ATOM 585 C C . ALA A 1 72 ? 25.803 5.357 -1.348 1.00 52.44 72 ALA A C 1
ATOM 587 O O . ALA A 1 72 ? 26.693 4.844 -0.668 1.00 52.44 72 ALA A O 1
ATOM 588 N N . GLU A 1 73 ? 25.103 4.651 -2.245 1.00 54.84 73 GLU A N 1
ATOM 589 C CA . GLU A 1 73 ? 25.295 3.210 -2.481 1.00 54.84 73 GLU A CA 1
ATOM 590 C C . GLU A 1 73 ? 26.384 2.900 -3.524 1.00 54.84 73 GLU A C 1
ATOM 592 O O . GLU A 1 73 ? 26.737 1.738 -3.710 1.00 54.84 73 GLU A O 1
ATOM 597 N N . GLY A 1 74 ? 26.966 3.919 -4.173 1.00 49.72 74 GLY A N 1
ATOM 598 C CA . GLY A 1 74 ? 28.092 3.755 -5.105 1.00 49.72 74 GLY A CA 1
ATOM 599 C C . GLY A 1 74 ? 27.765 2.965 -6.378 1.00 49.72 74 GLY A C 1
ATOM 600 O O . GLY A 1 74 ? 28.673 2.463 -7.041 1.00 49.72 74 GLY A O 1
ATOM 601 N N . ASP A 1 75 ? 26.482 2.836 -6.710 1.00 53.03 75 ASP A N 1
ATOM 602 C CA . ASP A 1 75 ? 25.990 1.974 -7.779 1.00 53.03 75 ASP A CA 1
ATOM 603 C C . ASP A 1 75 ? 25.877 2.779 -9.089 1.00 53.03 75 ASP A C 1
ATOM 605 O O . ASP A 1 75 ? 24.868 3.426 -9.370 1.00 53.03 75 ASP A O 1
ATOM 609 N N . ASP A 1 76 ? 26.942 2.748 -9.898 1.00 53.78 76 ASP A N 1
ATOM 610 C CA . ASP A 1 76 ? 27.132 3.477 -11.176 1.00 53.78 76 ASP A CA 1
ATOM 611 C C . ASP A 1 76 ? 26.140 3.041 -12.297 1.00 53.78 76 ASP A C 1
ATOM 613 O O . ASP A 1 76 ? 26.258 3.414 -13.465 1.00 53.78 76 ASP A O 1
ATOM 617 N N . GLU A 1 77 ? 25.142 2.219 -11.952 1.00 59.84 77 GLU A N 1
ATOM 618 C CA . GLU A 1 77 ? 24.211 1.533 -12.856 1.00 59.84 77 GLU A CA 1
ATOM 619 C C . GLU A 1 77 ? 22.781 2.113 -12.849 1.00 59.84 77 GLU A C 1
ATOM 621 O O . GLU A 1 77 ? 21.852 1.509 -13.391 1.00 59.84 77 GLU A O 1
ATOM 626 N N . ARG A 1 78 ? 22.552 3.288 -12.253 1.00 67.06 78 ARG A N 1
ATOM 627 C CA . ARG A 1 78 ? 21.208 3.891 -12.174 1.00 67.06 78 ARG A CA 1
ATOM 628 C C . ARG A 1 78 ? 21.162 5.196 -12.958 1.00 67.06 78 ARG A C 1
ATOM 630 O O . ARG A 1 78 ? 21.976 6.092 -12.777 1.00 67.06 78 ARG A O 1
ATOM 637 N N . SER A 1 79 ? 20.202 5.307 -13.874 1.00 74.38 79 SER A N 1
ATOM 638 C CA . SER A 1 79 ? 19.977 6.531 -14.656 1.00 74.38 79 SER A CA 1
ATOM 639 C C . SER A 1 79 ? 18.612 7.118 -14.327 1.00 74.38 79 SER A C 1
ATOM 641 O O . SER A 1 79 ? 17.594 6.459 -14.550 1.00 74.38 79 SER A O 1
ATOM 643 N N . GLU A 1 80 ? 18.591 8.353 -13.826 1.00 81.56 80 GLU A N 1
ATOM 644 C CA . GLU A 1 80 ? 17.353 9.088 -13.561 1.00 81.56 80 GLU A CA 1
ATOM 645 C C . GLU A 1 80 ? 16.589 9.367 -14.867 1.00 81.56 80 GLU A C 1
ATOM 647 O O . GLU A 1 80 ? 17.166 9.709 -15.907 1.00 81.56 80 GLU A O 1
ATOM 652 N N . ILE A 1 81 ? 15.271 9.197 -14.814 1.00 85.00 81 ILE A N 1
ATOM 653 C CA . ILE A 1 81 ? 14.353 9.392 -15.931 1.00 85.00 81 ILE A CA 1
ATOM 654 C C . ILE A 1 81 ? 13.582 10.691 -15.699 1.00 85.00 81 ILE A C 1
ATOM 656 O O . ILE A 1 81 ? 12.895 10.849 -14.691 1.00 85.00 81 ILE A O 1
ATOM 660 N N . ASP A 1 82 ? 13.622 11.601 -16.677 1.00 86.25 82 ASP A N 1
ATOM 661 C CA . ASP A 1 82 ? 12.801 12.812 -16.630 1.00 86.25 82 ASP A CA 1
ATOM 662 C C . ASP A 1 82 ? 11.311 12.447 -16.642 1.00 86.25 82 ASP A C 1
ATOM 664 O O . ASP A 1 82 ? 10.771 11.891 -17.603 1.00 86.25 82 ASP A O 1
ATOM 668 N N . ARG A 1 83 ? 10.635 12.821 -15.560 1.00 88.38 83 ARG A N 1
ATOM 669 C CA . ARG A 1 83 ? 9.217 12.576 -15.326 1.00 88.38 83 ARG A CA 1
ATOM 670 C C . ARG A 1 83 ? 8.308 13.238 -16.360 1.00 88.38 83 ARG A C 1
ATOM 672 O O . ARG A 1 83 ? 7.279 12.660 -16.701 1.00 88.38 83 ARG A O 1
ATOM 679 N N . ARG A 1 84 ? 8.662 14.428 -16.866 1.00 88.56 84 ARG A N 1
ATOM 680 C CA . ARG A 1 84 ? 7.865 15.125 -17.898 1.00 88.56 84 ARG A CA 1
ATOM 681 C C . ARG A 1 84 ? 7.953 14.411 -19.235 1.00 88.56 84 ARG A C 1
ATOM 683 O O . ARG A 1 84 ? 6.962 14.281 -19.949 1.00 88.56 84 ARG A O 1
ATOM 690 N N . TRP A 1 85 ? 9.146 13.938 -19.568 1.00 88.25 85 TRP A N 1
ATOM 691 C CA . TRP A 1 85 ? 9.334 13.101 -20.737 1.00 88.25 85 TRP A CA 1
ATOM 692 C C . TRP A 1 85 ? 8.580 11.773 -20.582 1.00 88.25 85 TRP A C 1
ATOM 694 O O . TRP A 1 85 ? 7.830 11.401 -21.483 1.00 88.25 85 TRP A O 1
ATOM 704 N N . PHE A 1 86 ? 8.700 11.109 -19.429 1.00 87.81 86 PHE A N 1
ATOM 705 C CA . PHE A 1 86 ? 8.038 9.831 -19.160 1.00 87.81 86 PHE A CA 1
ATOM 706 C C . PHE A 1 86 ? 6.513 9.944 -19.262 1.00 87.81 86 PHE A C 1
ATOM 708 O O . PHE A 1 86 ? 5.884 9.154 -19.965 1.00 87.81 86 PHE A O 1
ATOM 715 N N . SER A 1 87 ? 5.918 10.981 -18.662 1.00 87.62 87 SER A N 1
ATOM 716 C CA . SER A 1 87 ? 4.473 11.214 -18.752 1.00 87.62 87 SER A CA 1
ATOM 717 C C . SER A 1 87 ? 4.002 11.469 -20.185 1.00 87.62 87 SER A C 1
ATOM 719 O O . SER A 1 87 ? 2.925 11.015 -20.555 1.00 87.62 87 SER A O 1
ATOM 721 N N . SER A 1 88 ? 4.815 12.123 -21.024 1.00 87.31 88 SER A N 1
ATOM 722 C CA . SER A 1 88 ? 4.488 12.351 -22.442 1.00 87.31 88 SER A CA 1
ATOM 723 C C . SER A 1 88 ? 4.493 11.079 -23.297 1.00 87.31 88 SER A C 1
ATOM 725 O O . SER A 1 88 ? 3.974 11.081 -24.414 1.00 87.31 88 SER A O 1
ATOM 727 N N . LYS A 1 89 ? 5.116 10.007 -22.797 1.00 85.31 89 LYS A N 1
ATOM 728 C CA . LYS A 1 89 ? 5.230 8.709 -23.471 1.00 85.31 89 LYS A CA 1
ATOM 729 C C . LYS A 1 89 ? 4.335 7.637 -22.866 1.00 85.31 89 LYS A C 1
ATOM 731 O O . LYS A 1 89 ? 4.251 6.554 -23.437 1.00 85.31 89 LYS A O 1
ATOM 736 N N . LEU A 1 90 ? 3.674 7.931 -21.750 1.00 85.12 90 LEU A N 1
ATOM 737 C CA . LEU A 1 90 ? 2.827 6.975 -21.064 1.00 85.12 90 LEU A CA 1
ATOM 738 C C . LEU A 1 90 ? 1.522 6.736 -21.850 1.00 85.12 90 LEU A C 1
ATOM 740 O O . LEU A 1 90 ? 0.815 7.704 -22.144 1.00 85.12 90 LEU A O 1
ATOM 744 N N . PRO A 1 91 ? 1.178 5.477 -22.180 1.00 84.38 91 PRO A N 1
ATOM 745 C CA . PRO A 1 91 ? -0.126 5.131 -22.742 1.00 84.38 91 PRO A CA 1
ATOM 746 C C . PRO A 1 91 ? -1.273 5.560 -21.818 1.00 84.38 91 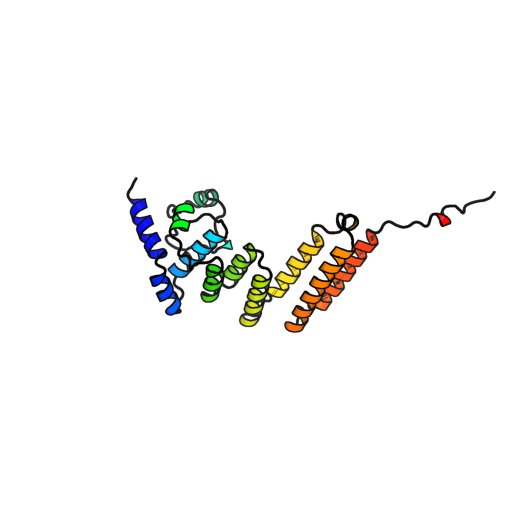PRO A C 1
ATOM 748 O O . PRO A 1 91 ? -1.156 5.473 -20.595 1.00 84.38 91 PRO A O 1
ATOM 751 N N . GLN A 1 92 ? -2.403 5.982 -22.391 1.00 83.44 92 GLN A N 1
ATOM 752 C CA . GLN A 1 92 ? -3.569 6.437 -21.616 1.00 83.44 92 GLN A CA 1
ATOM 753 C C . GLN A 1 92 ? -4.270 5.288 -20.876 1.00 83.44 92 GLN A C 1
ATOM 755 O O . GLN A 1 92 ? -4.968 5.505 -19.888 1.00 83.44 92 GLN A O 1
ATOM 760 N N . GLU A 1 93 ? -4.076 4.060 -21.348 1.00 83.38 93 GLU A N 1
ATOM 761 C CA . GLU A 1 93 ? -4.626 2.829 -20.791 1.00 83.38 93 GLU A CA 1
ATOM 762 C C . GLU A 1 93 ? -3.969 2.457 -19.455 1.00 83.38 93 GLU A C 1
ATOM 764 O O . GLU A 1 93 ? -4.578 1.780 -18.620 1.00 83.38 93 GLU A O 1
ATOM 769 N N . LEU A 1 94 ? -2.731 2.907 -19.234 1.00 86.06 94 LEU A N 1
ATOM 770 C CA . LEU A 1 94 ? -2.027 2.733 -17.972 1.00 86.06 94 LEU A CA 1
ATOM 771 C C . LEU A 1 94 ? -2.509 3.810 -17.018 1.00 86.06 94 LEU A C 1
ATOM 773 O O . LEU A 1 94 ? -2.006 4.923 -17.020 1.00 86.06 94 LEU A O 1
ATOM 777 N N . THR A 1 95 ? -3.534 3.475 -16.243 1.00 89.00 95 THR A N 1
ATOM 778 C CA . THR A 1 95 ? -4.108 4.361 -15.225 1.00 89.00 95 THR A CA 1
ATOM 779 C C . THR A 1 95 ? -3.461 4.130 -13.860 1.00 89.00 95 THR A C 1
ATOM 781 O O . THR A 1 95 ? -2.740 3.156 -13.657 1.00 89.00 95 THR A O 1
ATOM 784 N N . VAL A 1 96 ? -3.812 4.958 -12.871 1.00 89.69 96 VAL A N 1
ATOM 785 C CA . VAL A 1 96 ? -3.409 4.776 -11.461 1.00 89.69 96 VAL A CA 1
ATOM 786 C C . VAL A 1 96 ? -3.793 3.403 -10.886 1.00 89.69 96 VAL A C 1
ATOM 788 O O . VAL A 1 96 ? -3.195 2.931 -9.934 1.00 89.69 96 VAL A O 1
ATOM 791 N N . LYS A 1 97 ? -4.776 2.707 -11.470 1.00 88.38 97 LYS A N 1
ATOM 792 C CA . LYS A 1 97 ? -5.169 1.362 -11.019 1.00 88.38 97 LYS A CA 1
ATOM 793 C C . LYS A 1 97 ? -4.228 0.268 -11.520 1.00 88.38 97 LYS A C 1
ATOM 795 O O . LYS A 1 97 ? -4.215 -0.826 -10.962 1.00 88.38 97 LYS A O 1
ATOM 800 N N . PHE A 1 98 ? -3.476 0.541 -12.587 1.00 89.88 98 PHE A N 1
ATOM 801 C CA . PHE A 1 98 ? -2.658 -0.459 -13.264 1.00 89.88 98 PHE A CA 1
ATOM 802 C C . PHE A 1 98 ? -1.619 -1.101 -12.333 1.00 89.88 98 PHE A C 1
ATOM 804 O O . PHE A 1 98 ? -1.599 -2.332 -12.282 1.00 89.88 98 PHE A O 1
ATOM 811 N N . PRO A 1 99 ? -0.818 -0.349 -11.547 1.00 91.69 99 PRO A N 1
ATOM 812 C CA . PRO A 1 99 ? 0.182 -0.962 -10.676 1.00 91.69 99 PRO A CA 1
ATOM 813 C C . PRO A 1 99 ? -0.425 -1.901 -9.640 1.00 91.69 99 PRO A C 1
ATOM 815 O O . PRO A 1 99 ? 0.061 -3.014 -9.493 1.00 91.69 99 PRO A O 1
ATOM 818 N N . ALA A 1 100 ? -1.527 -1.510 -8.992 1.00 90.62 100 ALA A N 1
ATOM 819 C CA . ALA A 1 100 ? -2.212 -2.354 -8.012 1.00 90.62 100 ALA A CA 1
ATOM 820 C C . ALA A 1 100 ? -2.645 -3.701 -8.613 1.00 90.62 100 ALA A C 1
ATOM 822 O O . ALA A 1 100 ? -2.346 -4.759 -8.063 1.00 90.62 100 ALA A O 1
ATOM 823 N N . ILE A 1 101 ? -3.311 -3.662 -9.773 1.00 89.06 101 ILE A N 1
ATOM 824 C CA . ILE A 1 101 ? -3.809 -4.862 -10.463 1.00 89.06 101 ILE A CA 1
ATOM 825 C C . ILE A 1 101 ? -2.647 -5.751 -10.907 1.00 89.06 101 ILE A C 1
ATOM 827 O O . ILE A 1 101 ? -2.696 -6.970 -10.746 1.00 89.06 101 ILE A O 1
ATOM 831 N N . MET A 1 102 ? -1.599 -5.151 -11.467 1.00 89.44 102 MET A N 1
ATOM 832 C CA . MET A 1 102 ? -0.463 -5.902 -11.982 1.00 89.44 102 MET A CA 1
ATOM 833 C C . MET A 1 102 ? 0.386 -6.506 -10.869 1.00 89.44 102 MET A C 1
ATOM 835 O O . MET A 1 102 ? 0.745 -7.674 -10.968 1.00 89.44 102 MET A O 1
ATOM 839 N N . LEU A 1 103 ? 0.670 -5.763 -9.797 1.00 91.62 103 LEU A N 1
ATOM 840 C CA . LEU A 1 103 ? 1.372 -6.295 -8.626 1.00 91.62 103 LEU A CA 1
ATOM 841 C C . LEU A 1 103 ? 0.599 -7.466 -8.016 1.00 91.62 103 LEU A C 1
ATOM 843 O O . LEU A 1 103 ? 1.206 -8.479 -7.683 1.00 91.62 103 LEU A O 1
ATOM 847 N N . TRP A 1 104 ? -0.732 -7.368 -7.956 1.00 89.19 104 TRP A N 1
ATOM 848 C CA . TRP A 1 104 ? -1.586 -8.463 -7.503 1.00 89.19 104 TRP A CA 1
ATOM 849 C C . TRP A 1 104 ? -1.508 -9.691 -8.416 1.00 89.19 104 TRP A C 1
ATOM 851 O O . TRP A 1 104 ? -1.305 -10.803 -7.939 1.00 89.19 104 TRP A O 1
ATOM 861 N N . HIS A 1 105 ? -1.631 -9.502 -9.735 1.00 87.19 105 HIS A N 1
ATOM 862 C CA . HIS A 1 105 ? -1.489 -10.588 -10.713 1.00 87.19 105 HIS A CA 1
ATOM 863 C C . HIS A 1 105 ? -0.114 -11.263 -10.609 1.00 87.19 105 HIS A C 1
ATOM 865 O O . HIS A 1 105 ? 0.017 -12.464 -10.827 1.00 87.19 105 HIS A O 1
ATOM 871 N N . MET A 1 106 ? 0.927 -10.494 -10.309 1.00 88.12 106 MET A N 1
ATOM 872 C CA . MET A 1 106 ? 2.290 -10.987 -10.140 1.00 88.12 106 MET A CA 1
ATOM 873 C C . MET A 1 106 ? 2.577 -11.481 -8.713 1.00 88.12 106 MET A C 1
ATOM 875 O O . MET A 1 106 ? 3.736 -11.585 -8.324 1.00 88.12 106 MET A O 1
ATOM 879 N N . GLU A 1 107 ? 1.547 -11.754 -7.914 1.00 89.06 107 GLU A N 1
ATOM 880 C CA . GLU A 1 107 ? 1.662 -12.306 -6.558 1.00 89.06 107 GLU A CA 1
ATOM 881 C C . GLU A 1 107 ? 2.451 -11.424 -5.563 1.00 89.06 107 GLU A C 1
ATOM 883 O O . GLU A 1 107 ? 2.809 -11.853 -4.468 1.00 89.06 107 GLU A O 1
ATOM 888 N N . SER A 1 108 ? 2.684 -10.149 -5.889 1.00 89.94 108 SER A N 1
ATOM 889 C CA . SER A 1 108 ? 3.242 -9.147 -4.973 1.00 89.94 108 SER A CA 1
ATOM 890 C C . SER A 1 108 ? 2.127 -8.480 -4.166 1.00 89.94 108 SER A C 1
ATOM 892 O O . SER A 1 108 ? 1.924 -7.268 -4.230 1.00 89.94 108 SER A O 1
ATOM 894 N N . TYR A 1 109 ? 1.392 -9.284 -3.392 1.00 89.75 109 TYR A N 1
ATOM 895 C CA . TYR A 1 109 ? 0.189 -8.856 -2.664 1.00 89.75 109 TYR A CA 1
ATOM 896 C C . TYR A 1 109 ? 0.456 -7.722 -1.669 1.00 89.75 109 TYR A C 1
ATOM 898 O O . TYR A 1 109 ? -0.273 -6.733 -1.650 1.00 89.75 109 TYR A O 1
ATOM 906 N N . ILE A 1 110 ? 1.535 -7.826 -0.887 1.00 90.62 110 ILE A N 1
ATOM 907 C CA . ILE A 1 110 ? 1.919 -6.801 0.096 1.00 90.62 110 ILE A CA 1
ATOM 908 C C . ILE A 1 110 ? 2.272 -5.481 -0.595 1.00 90.62 110 ILE A C 1
ATOM 910 O O . ILE A 1 110 ? 1.869 -4.412 -0.148 1.00 90.62 110 ILE A O 1
ATOM 914 N N . GLU A 1 111 ? 2.967 -5.552 -1.728 1.00 92.19 111 GLU A N 1
ATOM 915 C CA . GLU A 1 111 ? 3.340 -4.377 -2.514 1.00 92.19 111 GLU A CA 1
ATOM 916 C C . GLU A 1 111 ? 2.114 -3.721 -3.171 1.00 92.19 111 GLU A C 1
ATOM 918 O O . GLU A 1 111 ? 2.023 -2.497 -3.228 1.00 92.19 111 GLU A O 1
ATOM 923 N N . ALA A 1 112 ? 1.137 -4.522 -3.611 1.00 91.25 112 ALA A N 1
ATOM 924 C CA . ALA A 1 112 ? -0.141 -4.031 -4.123 1.00 91.25 112 ALA A CA 1
ATOM 925 C C . ALA A 1 112 ? -0.954 -3.312 -3.032 1.00 91.25 112 ALA A C 1
ATOM 927 O O . ALA A 1 112 ? -1.467 -2.219 -3.270 1.00 91.25 112 ALA A O 1
ATOM 928 N N . ILE A 1 113 ? -1.029 -3.894 -1.827 1.00 90.56 113 ILE A N 1
ATOM 929 C CA . ILE A 1 113 ? -1.679 -3.283 -0.658 1.00 90.56 113 ILE A CA 1
ATOM 930 C C . ILE A 1 113 ? -0.981 -1.968 -0.291 1.00 90.56 113 ILE A C 1
ATOM 932 O O . ILE A 1 113 ? -1.652 -0.949 -0.131 1.00 90.56 113 ILE A O 1
ATOM 936 N N . TYR A 1 114 ? 0.354 -1.971 -0.220 1.00 91.00 114 TYR A N 1
ATOM 937 C CA . TYR A 1 114 ? 1.156 -0.774 0.038 1.00 91.00 114 TYR A CA 1
ATOM 938 C C . TYR A 1 114 ? 0.895 0.318 -1.002 1.00 91.00 114 TYR A C 1
ATOM 940 O O . TYR A 1 114 ? 0.650 1.464 -0.646 1.00 91.00 114 TYR A O 1
ATOM 948 N N . TYR A 1 115 ? 0.892 -0.020 -2.292 1.00 91.75 115 TYR A N 1
ATOM 949 C CA . TYR A 1 115 ? 0.617 0.957 -3.341 1.00 91.75 115 TYR A CA 1
ATOM 950 C C . TYR A 1 115 ? -0.773 1.588 -3.181 1.00 91.75 115 TYR A C 1
ATOM 952 O O . TYR A 1 115 ? -0.910 2.805 -3.288 1.00 91.75 115 TYR A O 1
ATOM 960 N N . CYS A 1 116 ? -1.801 0.786 -2.884 1.00 89.88 116 CYS A N 1
ATOM 961 C CA . CYS A 1 116 ? -3.153 1.292 -2.645 1.00 89.88 116 CYS A CA 1
ATOM 962 C C . CYS A 1 116 ? -3.250 2.189 -1.405 1.00 89.88 116 CYS A C 1
ATOM 964 O O . CYS A 1 116 ? -3.987 3.178 -1.445 1.00 89.88 116 CYS A O 1
ATOM 966 N N . SER A 1 117 ? -2.498 1.892 -0.339 1.00 87.25 117 SER A N 1
ATOM 967 C CA . SER A 1 117 ? -2.526 2.690 0.893 1.00 87.25 117 SER A CA 1
ATOM 968 C C . SER A 1 117 ? -2.057 4.129 0.671 1.00 87.25 117 SER A C 1
ATOM 970 O O . SER A 1 117 ? -2.607 5.055 1.263 1.00 87.25 117 SER A O 1
ATOM 972 N N . GLN A 1 118 ? -1.128 4.350 -0.265 1.00 88.94 118 GLN A N 1
ATOM 973 C CA . GLN A 1 118 ? -0.612 5.687 -0.581 1.00 88.94 118 GLN A CA 1
ATOM 974 C C . GLN A 1 118 ? -1.645 6.625 -1.229 1.00 88.94 118 GLN A C 1
ATOM 976 O O . GLN A 1 118 ? -1.467 7.841 -1.206 1.00 88.94 118 GLN A O 1
ATOM 981 N N . PHE A 1 119 ? -2.730 6.093 -1.804 1.00 82.81 119 PHE A N 1
ATOM 982 C CA . PHE A 1 119 ? -3.809 6.904 -2.391 1.00 82.81 119 PHE A CA 1
ATOM 983 C C . PHE A 1 119 ? -4.973 7.149 -1.426 1.00 82.81 119 PHE A C 1
ATOM 985 O O . PHE A 1 119 ? -6.003 7.679 -1.845 1.00 82.81 119 PHE A O 1
ATOM 992 N N . CYS A 1 120 ? -4.829 6.763 -0.153 1.00 65.06 120 CYS A N 1
ATOM 993 C CA . CYS A 1 120 ? -5.865 6.877 0.876 1.00 65.06 120 CYS A CA 1
ATOM 994 C C . CYS A 1 120 ? -7.207 6.227 0.481 1.00 65.06 120 CYS A C 1
ATOM 996 O O . CYS A 1 120 ? -8.264 6.609 0.987 1.00 65.06 120 CYS A O 1
ATOM 998 N N . ASP A 1 121 ? -7.191 5.239 -0.418 1.00 76.00 121 ASP A N 1
ATOM 999 C CA . ASP A 1 121 ? -8.378 4.463 -0.769 1.00 76.00 121 ASP A CA 1
ATOM 1000 C C . ASP A 1 121 ? -8.548 3.314 0.231 1.00 76.00 121 ASP A C 1
ATOM 1002 O O . ASP A 1 121 ? -8.238 2.154 -0.053 1.00 76.00 121 ASP A O 1
ATOM 1006 N N . ALA A 1 122 ? -9.046 3.662 1.422 1.00 73.50 122 ALA A N 1
ATOM 1007 C CA . ALA A 1 122 ? -9.267 2.724 2.522 1.00 73.50 122 ALA A CA 1
ATOM 1008 C C . ALA A 1 122 ? -10.143 1.532 2.101 1.00 73.50 122 ALA A C 1
ATOM 1010 O O . ALA A 1 122 ? -9.946 0.410 2.563 1.00 73.50 122 ALA A O 1
ATOM 1011 N N . ARG A 1 123 ? -11.091 1.747 1.178 1.00 79.88 123 ARG A N 1
ATOM 1012 C CA . ARG A 1 123 ? -11.949 0.677 0.665 1.00 79.88 123 ARG A CA 1
ATOM 1013 C C . ARG A 1 123 ? -11.134 -0.351 -0.113 1.00 79.88 123 ARG A C 1
ATOM 1015 O O . ARG A 1 123 ? -11.269 -1.544 0.151 1.00 79.88 123 ARG A O 1
ATOM 1022 N N . SER A 1 124 ? -10.314 0.091 -1.064 1.00 81.38 124 SER A N 1
ATOM 1023 C CA . SER A 1 124 ? -9.461 -0.822 -1.834 1.00 81.38 124 SER A CA 1
ATOM 1024 C C . SER A 1 124 ? -8.426 -1.507 -0.942 1.00 81.38 124 SER A C 1
ATOM 1026 O O . SER A 1 124 ? -8.211 -2.707 -1.080 1.00 81.38 124 SER A O 1
ATOM 1028 N N . GLU A 1 125 ? -7.852 -0.791 0.025 1.00 84.25 125 GLU A N 1
ATOM 1029 C CA . GLU A 1 125 ? -6.935 -1.356 1.022 1.00 84.25 125 GLU A CA 1
ATOM 1030 C C . GLU A 1 125 ? -7.559 -2.502 1.827 1.00 84.25 125 GLU A C 1
ATOM 1032 O O . GLU A 1 125 ? -6.963 -3.573 1.948 1.00 84.25 125 GLU A O 1
ATOM 1037 N N . ILE A 1 126 ? -8.761 -2.285 2.373 1.00 83.38 126 ILE A N 1
ATOM 1038 C CA . ILE A 1 126 ? -9.487 -3.283 3.169 1.00 83.38 126 ILE A CA 1
ATOM 1039 C C . ILE A 1 126 ? -9.843 -4.489 2.302 1.00 83.38 126 ILE A C 1
ATOM 1041 O O . ILE A 1 126 ? -9.643 -5.622 2.727 1.00 83.38 126 ILE A O 1
ATOM 1045 N N . ILE A 1 127 ? -10.328 -4.264 1.076 1.00 84.25 127 ILE A N 1
ATOM 1046 C CA . ILE A 1 127 ? -10.677 -5.350 0.152 1.00 84.25 127 ILE A CA 1
ATOM 1047 C C . ILE A 1 127 ? -9.446 -6.201 -0.176 1.00 84.25 127 ILE A C 1
ATOM 1049 O O . ILE A 1 127 ? -9.527 -7.425 -0.129 1.00 84.25 127 ILE A O 1
ATOM 1053 N N . LEU A 1 128 ? -8.304 -5.584 -0.487 1.00 86.69 128 LEU A N 1
ATOM 1054 C CA . LEU A 1 128 ? -7.088 -6.327 -0.823 1.00 86.69 128 LEU A CA 1
ATOM 1055 C C . LEU A 1 128 ? -6.556 -7.125 0.372 1.00 86.69 128 LEU A C 1
ATOM 1057 O O . LEU A 1 128 ? -6.171 -8.279 0.194 1.00 86.69 128 LEU A O 1
ATOM 1061 N N . ARG A 1 129 ? -6.594 -6.559 1.586 1.00 88.81 129 ARG A N 1
ATOM 1062 C CA . ARG A 1 129 ? -6.242 -7.291 2.815 1.00 88.81 129 ARG A CA 1
ATOM 1063 C C . ARG A 1 129 ? -7.192 -8.445 3.094 1.00 88.81 129 ARG A C 1
ATOM 1065 O O . ARG A 1 129 ? -6.729 -9.541 3.365 1.00 88.81 129 ARG A O 1
ATOM 1072 N N . LEU A 1 130 ? -8.498 -8.229 2.944 1.00 84.62 130 LEU A N 1
ATOM 1073 C CA . LEU A 1 130 ? -9.511 -9.269 3.116 1.00 84.62 130 LEU A CA 1
ATOM 1074 C C . LEU A 1 130 ? -9.277 -10.447 2.164 1.00 84.62 130 LEU A C 1
ATOM 1076 O O . LEU A 1 130 ? -9.328 -11.606 2.572 1.00 84.62 130 LEU A O 1
ATOM 1080 N N . ILE A 1 131 ? -9.015 -10.155 0.887 1.00 84.38 131 ILE A N 1
ATOM 1081 C CA . ILE A 1 131 ? -8.733 -11.195 -0.105 1.00 84.38 131 ILE A CA 1
ATOM 1082 C C . ILE A 1 131 ? -7.420 -11.907 0.243 1.00 84.38 131 ILE A C 1
ATOM 1084 O O . ILE A 1 131 ? -7.373 -13.134 0.195 1.00 84.38 131 ILE A O 1
ATOM 1088 N N . ALA A 1 132 ? -6.369 -11.170 0.612 1.00 86.88 132 ALA A N 1
ATOM 1089 C CA . ALA A 1 132 ? -5.089 -11.761 0.995 1.00 86.88 132 ALA A CA 1
ATOM 1090 C C . ALA A 1 132 ? -5.227 -12.671 2.228 1.00 86.88 132 ALA A C 1
ATOM 1092 O O . ALA A 1 132 ? -4.719 -13.788 2.221 1.00 86.88 132 ALA A O 1
ATOM 1093 N N . ASP A 1 133 ? -5.981 -12.256 3.242 1.00 85.56 133 ASP A N 1
ATOM 1094 C CA . ASP A 1 133 ? -6.235 -13.063 4.435 1.00 85.56 133 ASP A CA 1
ATOM 1095 C C . ASP A 1 133 ? -7.027 -14.326 4.117 1.00 85.56 133 ASP A C 1
ATOM 1097 O O . ASP A 1 133 ? -6.731 -15.393 4.651 1.00 85.56 133 ASP A O 1
ATOM 1101 N N . HIS A 1 134 ? -7.999 -14.237 3.209 1.00 81.31 134 HIS A N 1
ATOM 1102 C CA . HIS A 1 134 ? -8.761 -15.404 2.787 1.00 81.31 134 HIS A CA 1
ATOM 1103 C C . HIS A 1 134 ? -7.914 -16.408 1.992 1.00 81.31 134 HIS A C 1
ATOM 1105 O O . HIS A 1 134 ? -8.070 -17.614 2.164 1.00 81.31 134 HIS A O 1
ATOM 1111 N N . LEU A 1 135 ? -7.025 -15.920 1.123 1.00 81.69 135 LEU A N 1
ATOM 1112 C CA . LEU A 1 135 ? -6.190 -16.767 0.270 1.00 81.69 135 LEU A CA 1
ATOM 1113 C C . LEU A 1 135 ? -4.969 -17.341 1.001 1.00 81.69 135 LEU A C 1
ATOM 1115 O O . LEU A 1 135 ? -4.534 -18.443 0.674 1.00 81.69 135 LEU A O 1
ATOM 1119 N N . PHE A 1 136 ? -4.408 -16.598 1.958 1.00 83.12 136 PHE A N 1
ATOM 1120 C CA . PHE A 1 136 ? -3.094 -16.885 2.544 1.00 83.12 136 PHE A CA 1
ATOM 1121 C C . PHE A 1 136 ? -3.094 -16.999 4.071 1.00 83.12 136 PHE A C 1
ATOM 1123 O O . PHE A 1 136 ? -2.056 -17.330 4.638 1.00 83.12 136 PHE A O 1
ATOM 1130 N N . HIS A 1 137 ? -4.225 -16.751 4.739 1.00 80.56 137 HIS A N 1
ATOM 1131 C CA . HIS A 1 137 ? -4.359 -16.804 6.199 1.00 80.56 137 HIS A CA 1
ATOM 1132 C C . HIS A 1 137 ? -3.401 -15.846 6.941 1.00 80.56 137 HIS A C 1
ATOM 1134 O O . HIS A 1 137 ? -2.769 -16.238 7.918 1.00 80.56 137 HIS A O 1
ATOM 1140 N N . LEU A 1 138 ? -3.273 -14.598 6.463 1.00 72.62 138 LEU A N 1
ATOM 1141 C CA . LEU A 1 138 ? -2.240 -13.639 6.897 1.00 72.62 138 LEU A CA 1
ATOM 1142 C C . LEU A 1 138 ? -2.665 -12.601 7.964 1.00 72.62 138 LEU A C 1
ATOM 1144 O O . LEU A 1 138 ? -1.841 -11.771 8.326 1.00 72.62 138 LEU A O 1
ATOM 1148 N N . GLU A 1 139 ? -3.886 -12.652 8.505 1.00 82.31 139 GLU A N 1
ATOM 1149 C CA . GLU A 1 139 ? -4.414 -11.739 9.554 1.00 82.31 139 GLU A CA 1
ATOM 1150 C C . GLU A 1 139 ? -4.168 -10.218 9.337 1.00 82.31 139 GLU A C 1
ATOM 1152 O O . GLU A 1 139 ? -4.273 -9.415 10.270 1.00 82.31 139 GLU A O 1
ATOM 1157 N N . LEU A 1 140 ? -3.913 -9.782 8.101 1.00 83.38 140 LEU A N 1
ATOM 1158 C CA . LEU A 1 140 ? -3.535 -8.415 7.734 1.00 83.38 140 LEU A CA 1
ATOM 1159 C C . LEU A 1 140 ? -4.644 -7.408 8.035 1.00 83.38 140 LEU A C 1
ATOM 1161 O O . LEU A 1 140 ? -4.369 -6.258 8.383 1.00 83.38 140 LEU A O 1
ATOM 1165 N N . ILE A 1 141 ? -5.908 -7.804 7.876 1.00 80.81 141 ILE A N 1
ATOM 1166 C CA . ILE A 1 141 ? -7.051 -6.938 8.160 1.00 80.81 141 ILE A CA 1
ATOM 1167 C C . ILE A 1 141 ? -7.196 -6.676 9.660 1.00 80.81 141 ILE A C 1
ATOM 1169 O O . ILE A 1 141 ? -7.537 -5.564 10.050 1.00 80.81 141 ILE A O 1
ATOM 1173 N N . SER A 1 142 ? -6.866 -7.665 10.496 1.00 75.06 142 SER A N 1
ATOM 1174 C CA . SER A 1 142 ? -6.893 -7.552 11.958 1.00 75.06 142 SER A CA 1
ATOM 1175 C C . SER A 1 142 ? -5.856 -6.552 12.447 1.00 75.06 142 SER A C 1
ATOM 1177 O O . SER A 1 142 ? -6.176 -5.642 13.218 1.00 75.06 142 SER A O 1
ATOM 1179 N N . GLU A 1 143 ? -4.632 -6.661 11.931 1.00 80.38 143 GLU A N 1
ATOM 1180 C CA . GLU A 1 143 ? -3.561 -5.713 12.221 1.00 80.38 143 GLU A CA 1
ATOM 1181 C C . GLU A 1 143 ? -3.915 -4.304 11.729 1.00 80.38 143 GLU A C 1
ATOM 1183 O O . GLU A 1 143 ? -3.825 -3.343 12.489 1.00 80.38 143 GLU A O 1
ATOM 1188 N N . TYR A 1 144 ? -4.402 -4.175 10.491 1.00 80.44 144 TYR A N 1
ATOM 1189 C CA . TYR A 1 144 ? -4.791 -2.886 9.917 1.00 80.44 144 TYR A CA 1
ATOM 1190 C C . TYR A 1 144 ? -5.902 -2.200 10.711 1.00 80.44 144 TYR A C 1
ATOM 1192 O O . TYR A 1 144 ? -5.790 -1.018 11.037 1.00 80.44 144 TYR A O 1
ATOM 1200 N N . CYS A 1 145 ? -6.966 -2.934 11.047 1.00 74.50 145 CYS A N 1
ATOM 1201 C CA . CYS A 1 145 ? -8.063 -2.410 11.849 1.00 74.50 145 CYS A CA 1
ATOM 1202 C C . CYS A 1 145 ? -7.579 -2.005 13.239 1.00 74.50 145 CYS A C 1
ATOM 1204 O O . CYS A 1 145 ? -7.963 -0.940 13.702 1.00 74.50 145 CYS A O 1
ATOM 1206 N N . THR A 1 146 ? -6.714 -2.792 13.880 1.00 71.81 146 THR A N 1
ATOM 1207 C CA . THR A 1 146 ? -6.192 -2.466 15.214 1.00 71.81 146 THR A CA 1
ATOM 1208 C C . THR A 1 146 ? -5.318 -1.213 15.180 1.00 71.81 146 THR A C 1
ATOM 1210 O O . THR A 1 146 ? -5.550 -0.297 15.962 1.00 71.81 146 THR A O 1
ATOM 1213 N N . THR A 1 147 ? -4.366 -1.127 14.250 1.00 73.88 147 THR A N 1
ATOM 1214 C CA . THR A 1 147 ? -3.427 -0.000 14.139 1.00 73.88 147 THR A CA 1
ATOM 1215 C C . THR A 1 147 ? -4.131 1.293 13.726 1.00 73.88 147 THR A C 1
ATOM 1217 O O . THR A 1 147 ? -4.019 2.296 14.424 1.00 73.88 147 THR A O 1
ATOM 1220 N N . ASN A 1 148 ? -4.958 1.272 12.674 1.00 67.62 148 ASN A N 1
ATOM 1221 C CA . ASN A 1 148 ? -5.676 2.478 12.244 1.00 67.62 148 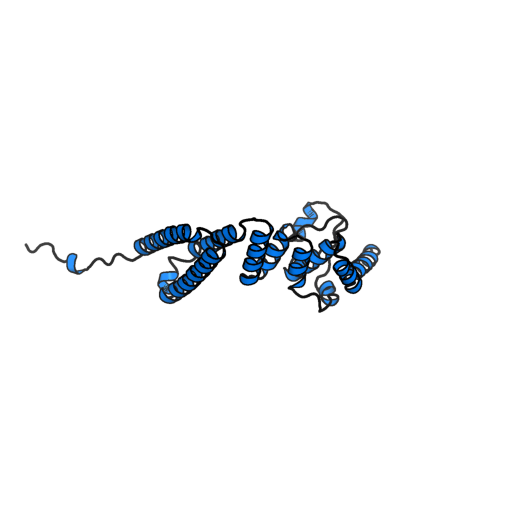ASN A CA 1
ATOM 1222 C C . ASN A 1 148 ? -6.748 2.923 13.237 1.00 67.62 148 ASN A C 1
ATOM 1224 O O . ASN A 1 148 ? -6.992 4.120 13.383 1.00 67.62 148 ASN A O 1
ATOM 1228 N N . TYR A 1 149 ? -7.409 1.980 13.912 1.00 59.81 149 TYR A N 1
ATOM 1229 C CA . TYR A 1 149 ? -8.314 2.324 15.001 1.00 59.81 149 TYR A CA 1
ATOM 1230 C C . TYR A 1 149 ? -7.535 3.007 16.125 1.00 59.81 149 TYR A C 1
ATOM 1232 O O . TYR A 1 149 ? -7.921 4.093 16.543 1.00 59.81 149 TYR A O 1
ATOM 1240 N N . LEU A 1 150 ? -6.407 2.439 16.567 1.00 58.91 150 LEU A N 1
ATOM 1241 C CA . LEU A 1 150 ? -5.566 3.052 17.595 1.00 58.91 150 LEU A CA 1
ATOM 1242 C C . LEU A 1 150 ? -5.162 4.478 17.208 1.00 58.91 150 LEU A C 1
ATOM 1244 O O . LEU A 1 150 ? -5.430 5.387 17.991 1.00 58.91 150 LEU A O 1
ATOM 1248 N N . ASP A 1 151 ? -4.662 4.697 15.996 1.00 59.00 151 ASP A N 1
ATOM 1249 C CA . ASP A 1 151 ? -4.204 6.015 15.539 1.00 59.00 151 ASP A CA 1
ATOM 1250 C C . ASP A 1 151 ? -5.342 7.049 15.435 1.00 59.00 151 ASP A C 1
ATOM 1252 O O . ASP A 1 151 ? -5.189 8.201 15.851 1.00 59.00 151 ASP A O 1
ATOM 1256 N N . MET A 1 152 ? -6.539 6.646 14.986 1.00 55.28 152 MET A N 1
ATOM 1257 C CA . MET A 1 152 ? -7.711 7.539 14.970 1.00 55.28 152 MET A CA 1
ATOM 1258 C C . MET A 1 152 ? -8.200 7.920 16.377 1.00 55.28 152 MET A C 1
ATOM 1260 O O . MET A 1 152 ? -8.827 8.971 16.553 1.00 55.28 152 MET A O 1
ATOM 1264 N N . THR A 1 153 ? -7.931 7.087 17.386 1.00 54.47 153 THR A N 1
ATOM 1265 C CA . THR A 1 153 ? -8.332 7.355 18.775 1.00 54.47 153 THR A CA 1
ATOM 1266 C C . THR A 1 153 ? -7.314 8.192 19.548 1.00 54.47 153 THR A C 1
ATOM 1268 O O . THR A 1 153 ? -7.718 9.078 20.311 1.00 54.47 153 THR A O 1
ATOM 1271 N N . THR A 1 154 ? -6.016 7.965 19.331 1.00 54.38 154 THR A N 1
ATOM 1272 C CA . THR A 1 154 ? -4.929 8.496 20.167 1.00 54.38 154 THR A CA 1
ATOM 1273 C C . THR A 1 154 ? -4.497 9.916 19.807 1.00 54.38 154 THR A C 1
ATOM 1275 O O . THR A 1 154 ? -4.139 10.667 20.713 1.00 54.38 154 THR A O 1
ATOM 1278 N N . GLU A 1 155 ? -4.548 10.339 18.539 1.00 49.00 155 GLU A N 1
ATOM 1279 C CA . GLU A 1 155 ? -3.723 11.490 18.131 1.00 49.00 155 GLU A CA 1
ATOM 1280 C C . GLU A 1 155 ? -4.362 12.892 18.229 1.00 49.00 155 GLU A C 1
ATOM 1282 O O . GLU A 1 155 ? -3.629 13.878 18.242 1.00 49.00 155 GLU A O 1
ATOM 1287 N N . LYS A 1 156 ? -5.694 13.056 18.343 1.00 50.66 156 LYS A N 1
ATOM 1288 C CA . LYS A 1 156 ? -6.315 14.415 18.273 1.00 50.66 156 LYS A CA 1
ATOM 1289 C C . LYS A 1 156 ? -7.443 14.748 19.250 1.00 50.66 156 LYS A C 1
ATOM 1291 O O . LYS A 1 156 ? -8.143 15.743 19.112 1.00 50.66 156 LYS A O 1
ATOM 1296 N N . THR A 1 157 ? -7.710 13.903 20.235 1.00 54.41 157 THR A N 1
ATOM 1297 C CA . THR A 1 157 ? -9.122 13.549 20.383 1.00 54.41 157 THR A CA 1
ATOM 1298 C C . THR A 1 157 ? -9.703 13.667 21.798 1.00 54.41 157 THR A C 1
ATOM 1300 O O . THR A 1 157 ? -10.812 13.213 22.051 1.00 54.41 157 THR A O 1
ATOM 1303 N N . ILE A 1 158 ? -9.050 14.398 22.705 1.00 52.03 158 ILE A N 1
ATOM 1304 C CA . ILE A 1 158 ? -9.663 14.737 24.010 1.00 52.03 158 ILE A CA 1
ATOM 1305 C C . ILE A 1 158 ? -9.744 16.251 24.232 1.00 52.03 158 ILE A C 1
ATOM 1307 O O . ILE A 1 158 ? -10.769 16.744 24.691 1.00 52.03 158 ILE A O 1
ATOM 1311 N N . ILE A 1 159 ? -8.722 17.014 23.830 1.00 49.44 159 ILE A N 1
ATOM 1312 C CA . ILE A 1 159 ? -8.673 18.463 24.097 1.00 49.44 159 ILE A CA 1
ATOM 1313 C C . ILE A 1 159 ? -9.402 19.276 23.009 1.00 49.44 159 ILE A C 1
ATOM 1315 O O . ILE A 1 159 ? -10.161 20.182 23.344 1.00 49.44 159 ILE A O 1
ATOM 1319 N N . GLU A 1 160 ? -9.275 18.919 21.724 1.00 51.88 160 GLU A N 1
ATOM 1320 C CA . GLU A 1 160 ? -10.006 19.595 20.630 1.00 51.88 160 GLU A CA 1
ATOM 1321 C C . GLU A 1 160 ? -11.498 19.189 20.570 1.00 51.88 160 GLU A C 1
ATOM 1323 O O . GLU A 1 160 ? -12.357 19.984 20.178 1.00 51.88 160 GLU A O 1
ATOM 1328 N N . LYS A 1 161 ? -11.849 17.980 21.042 1.00 52.69 161 LYS A N 1
ATOM 1329 C CA . LYS A 1 161 ? -13.225 17.434 21.013 1.00 52.69 161 LYS A CA 1
ATOM 1330 C C . LYS A 1 161 ? -14.238 18.179 21.879 1.00 52.69 161 LYS A C 1
ATOM 1332 O O . LYS A 1 161 ? -15.432 18.137 21.588 1.00 52.69 161 LYS A O 1
ATOM 1337 N N . CYS A 1 162 ? -13.788 18.863 22.926 1.00 52.25 162 CYS A N 1
ATOM 1338 C CA . CYS A 1 162 ? -14.670 19.683 23.755 1.00 52.25 162 CYS A CA 1
ATOM 1339 C C . CYS A 1 162 ? -15.091 20.989 23.059 1.00 52.25 162 CYS A C 1
ATOM 1341 O O . CYS A 1 162 ? -16.059 21.609 23.493 1.00 52.25 162 CYS A O 1
ATOM 1343 N N . GLN A 1 163 ? -14.403 21.406 21.987 1.00 51.78 163 GLN A N 1
ATOM 1344 C CA . GLN A 1 163 ? -14.645 22.690 21.319 1.00 51.78 163 GLN A CA 1
ATOM 1345 C C . GLN A 1 163 ? -15.503 22.576 20.047 1.00 51.78 163 GLN A C 1
ATOM 1347 O O . GLN A 1 163 ? -16.300 23.474 19.793 1.00 51.78 163 GLN A O 1
ATOM 1352 N N . ASN A 1 164 ? -15.418 21.468 19.297 1.00 52.97 164 ASN A N 1
ATOM 1353 C CA . ASN A 1 164 ? -16.080 21.326 17.984 1.00 52.97 164 ASN A CA 1
ATOM 1354 C C . ASN A 1 164 ? -17.402 20.531 17.980 1.00 52.97 164 ASN A C 1
ATOM 1356 O O . ASN A 1 164 ? -17.950 20.255 16.920 1.00 52.97 164 ASN A O 1
ATOM 1360 N N . GLY A 1 165 ? -17.965 20.206 19.146 1.00 57.66 165 GLY A N 1
ATOM 1361 C CA . GLY A 1 165 ? -19.257 19.522 19.246 1.00 57.66 165 GLY A CA 1
ATOM 1362 C C . GLY A 1 165 ? -19.115 18.001 19.335 1.00 57.66 165 GLY A C 1
ATOM 1363 O O . GLY A 1 165 ? -18.804 17.299 18.378 1.00 57.66 165 GLY A O 1
ATOM 1364 N N . ILE A 1 166 ? -19.408 17.479 20.523 1.00 62.81 166 ILE A N 1
ATOM 1365 C CA . ILE A 1 166 ? -19.320 16.055 20.878 1.00 62.81 166 ILE A CA 1
ATOM 1366 C C . ILE A 1 166 ? -20.198 15.171 19.965 1.00 62.81 166 ILE A C 1
ATOM 1368 O O . ILE A 1 166 ? -19.881 14.008 19.729 1.00 62.81 166 ILE A O 1
ATOM 1372 N N . THR A 1 167 ? -21.285 15.715 19.413 1.00 62.50 167 THR A N 1
ATOM 1373 C CA . THR A 1 167 ? -22.285 14.980 18.623 1.00 62.50 167 THR A CA 1
ATOM 1374 C C . THR A 1 167 ? -21.786 14.507 17.258 1.00 62.50 167 THR A C 1
ATOM 1376 O O . THR A 1 167 ? -22.068 13.372 16.882 1.00 62.50 167 THR A O 1
ATOM 1379 N N . GLU A 1 168 ? -21.030 15.328 16.524 1.00 64.00 168 GLU A N 1
ATOM 1380 C CA . GLU A 1 168 ? -20.478 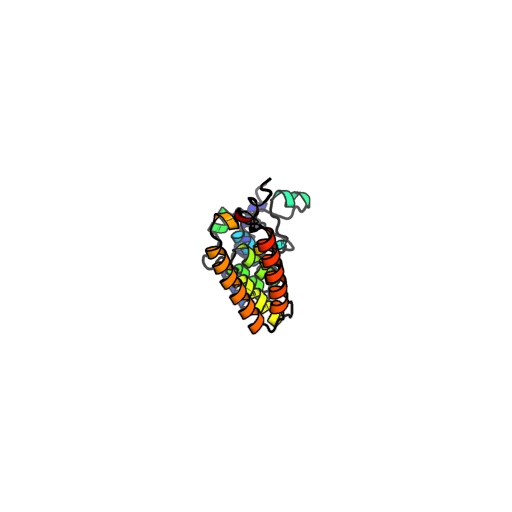14.941 15.214 1.00 64.00 168 GLU A CA 1
ATOM 1381 C C . GLU A 1 168 ? -19.416 13.846 15.374 1.00 64.00 168 GLU A C 1
ATOM 1383 O O . GLU A 1 168 ? -19.414 12.846 14.654 1.00 64.00 168 GLU A O 1
ATOM 1388 N N . HIS A 1 169 ? -18.586 13.966 16.413 1.00 62.19 169 HIS A N 1
ATOM 1389 C CA . HIS A 1 169 ? -17.650 12.914 16.783 1.00 62.19 169 HIS A CA 1
ATOM 1390 C C . HIS A 1 169 ? -18.365 11.612 17.141 1.00 62.19 169 HIS A C 1
ATOM 1392 O O . HIS A 1 169 ? -18.027 10.578 16.576 1.00 62.19 169 HIS A O 1
ATOM 1398 N N . LEU A 1 170 ? -19.368 11.640 18.022 1.00 65.12 170 LEU A N 1
ATOM 1399 C CA . LEU A 1 170 ? -20.114 10.431 18.388 1.00 65.12 170 LEU A CA 1
ATOM 1400 C C . LEU A 1 170 ? -20.773 9.758 17.173 1.00 65.12 170 LEU A C 1
ATOM 1402 O O . LEU A 1 170 ? -20.786 8.532 17.100 1.00 65.12 170 LEU A O 1
ATOM 1406 N N . SER A 1 171 ? -21.262 10.535 16.202 1.00 67.75 171 SER A N 1
ATOM 1407 C CA . SER A 1 171 ? -21.825 10.001 14.955 1.00 67.75 171 SER A CA 1
ATOM 1408 C C . SER A 1 171 ? -20.775 9.279 14.101 1.00 67.75 171 SER A C 1
ATOM 1410 O O . SER A 1 171 ? -21.022 8.170 13.627 1.00 67.75 171 SER A O 1
ATOM 1412 N N . ASN A 1 172 ? -19.587 9.866 13.932 1.00 65.94 172 ASN A N 1
ATOM 1413 C CA . ASN A 1 172 ? -18.495 9.237 13.178 1.00 65.94 172 ASN A CA 1
ATOM 1414 C C . ASN A 1 172 ? -17.971 7.973 13.876 1.00 65.94 172 ASN A C 1
ATOM 1416 O O . ASN A 1 172 ? -17.710 6.961 13.229 1.00 65.94 172 ASN A O 1
ATOM 1420 N N . TRP A 1 173 ? -17.890 8.007 15.206 1.00 68.50 173 TRP A N 1
ATOM 1421 C CA . TRP A 1 173 ? -17.551 6.849 16.030 1.00 68.50 173 TRP A CA 1
ATOM 1422 C C . TRP A 1 173 ? -18.577 5.726 15.908 1.00 68.50 173 TRP A C 1
ATOM 1424 O O . TRP A 1 173 ? -18.203 4.562 15.785 1.00 68.50 173 TRP A O 1
ATOM 1434 N N . HIS A 1 174 ? -19.865 6.068 15.902 1.00 71.38 174 HIS A N 1
ATOM 1435 C CA . HIS A 1 174 ? -20.931 5.097 15.710 1.00 71.38 174 HIS A CA 1
ATOM 1436 C C . HIS A 1 174 ? -20.796 4.382 14.360 1.00 71.38 174 HIS A C 1
ATOM 1438 O O . HIS A 1 174 ? -20.798 3.154 14.325 1.00 71.38 174 HIS A O 1
ATOM 1444 N N . LEU A 1 175 ? -20.603 5.130 13.269 1.00 71.88 175 LEU A N 1
ATOM 1445 C CA . LEU A 1 175 ? -20.444 4.554 11.932 1.00 71.88 175 LEU A CA 1
ATOM 1446 C C . LEU A 1 175 ? -19.217 3.632 11.840 1.00 71.88 175 LEU A C 1
ATOM 1448 O O . LEU A 1 175 ? -19.302 2.548 11.262 1.00 71.88 175 LEU A O 1
ATOM 1452 N N . LEU A 1 176 ? -18.094 4.041 12.439 1.00 70.44 176 LEU A N 1
ATOM 1453 C CA . LEU A 1 176 ? -16.864 3.253 12.474 1.00 70.44 176 LEU A CA 1
ATOM 1454 C C . LEU A 1 176 ? -17.056 1.939 13.243 1.00 70.44 176 LEU A C 1
ATOM 1456 O O . LEU A 1 176 ? -16.741 0.876 12.718 1.00 70.44 176 LEU A O 1
ATOM 1460 N N . ILE A 1 177 ? -17.606 2.004 14.460 1.00 72.06 177 ILE A N 1
ATOM 1461 C CA . ILE A 1 177 ? -17.843 0.821 15.300 1.00 72.06 177 ILE A CA 1
ATOM 1462 C C . ILE A 1 177 ? -18.805 -0.144 14.607 1.00 72.06 177 ILE A C 1
ATOM 1464 O O . ILE A 1 177 ? -18.542 -1.341 14.579 1.00 72.06 177 ILE A O 1
ATOM 1468 N N . VAL A 1 178 ? -19.894 0.360 14.018 1.00 79.31 178 VAL A N 1
ATOM 1469 C CA . VAL A 1 178 ? -20.848 -0.479 13.278 1.00 79.31 178 VAL A CA 1
ATOM 1470 C C . VAL A 1 178 ? -20.153 -1.173 12.107 1.00 79.31 178 VAL A C 1
ATOM 1472 O O . VAL A 1 178 ? -20.250 -2.390 11.992 1.00 79.31 178 VAL A O 1
ATOM 1475 N N . SER A 1 179 ? -19.372 -0.440 11.310 1.00 76.06 179 SER A N 1
ATOM 1476 C CA . SER A 1 179 ? -18.642 -1.009 10.166 1.00 76.06 179 SER A CA 1
ATOM 1477 C C . SER A 1 179 ? -17.622 -2.075 10.593 1.00 76.06 179 SER A C 1
ATOM 1479 O O . SER A 1 179 ? -17.468 -3.099 9.932 1.00 76.06 179 SER A O 1
ATOM 1481 N N . LEU A 1 180 ? -16.931 -1.859 11.716 1.00 72.81 180 LEU A N 1
ATOM 1482 C CA . LEU A 1 180 ? -15.964 -2.814 12.261 1.00 72.81 180 LEU A CA 1
ATOM 1483 C C . LEU A 1 180 ? -16.640 -4.061 12.843 1.00 72.81 180 LEU A C 1
ATOM 1485 O O . LEU A 1 180 ? -16.110 -5.155 12.684 1.00 72.81 180 LEU A O 1
ATOM 1489 N N . LEU A 1 181 ? -17.808 -3.922 13.475 1.00 77.19 181 LEU A N 1
ATOM 1490 C CA . LEU A 1 181 ? -18.599 -5.056 13.965 1.00 77.19 181 LEU A CA 1
ATOM 1491 C C . LEU A 1 181 ? -19.213 -5.867 12.819 1.00 77.19 181 LEU A C 1
ATOM 1493 O O . LEU A 1 181 ? -19.308 -7.088 12.916 1.00 77.19 181 LEU A O 1
ATOM 1497 N N . GLU A 1 182 ? -19.612 -5.213 11.728 1.00 81.44 182 GLU A N 1
ATOM 1498 C CA . GLU A 1 182 ? -20.052 -5.897 10.510 1.00 81.44 182 GLU A CA 1
ATOM 1499 C C . GLU A 1 182 ? -18.907 -6.705 9.891 1.00 81.44 182 GLU A C 1
ATOM 1501 O O . GLU A 1 182 ? -19.102 -7.866 9.531 1.00 81.44 182 GLU A O 1
ATOM 1506 N N . LEU A 1 183 ? -17.698 -6.134 9.832 1.00 75.25 183 LEU A N 1
ATOM 1507 C CA . LEU A 1 183 ? -16.500 -6.863 9.410 1.00 75.25 183 LEU A CA 1
ATOM 1508 C C . LEU A 1 183 ? -16.185 -8.032 10.352 1.00 75.25 183 LEU A C 1
ATOM 1510 O O . LEU A 1 183 ? -15.956 -9.133 9.864 1.00 75.25 183 LEU A O 1
ATOM 1514 N N . ASP A 1 184 ? -16.241 -7.824 11.670 1.00 75.31 184 ASP A N 1
ATOM 1515 C CA . ASP A 1 184 ? -16.011 -8.863 12.686 1.00 75.31 184 ASP A CA 1
ATOM 1516 C C . ASP A 1 184 ? -16.983 -10.042 12.515 1.00 75.31 184 ASP A C 1
ATOM 1518 O O . ASP A 1 184 ? -16.586 -11.207 12.540 1.00 75.31 184 ASP A O 1
ATOM 1522 N N . ALA A 1 185 ? -18.258 -9.742 12.246 1.00 79.56 185 ALA A N 1
ATOM 1523 C CA . ALA A 1 185 ? -19.293 -10.742 12.005 1.00 79.56 185 ALA A CA 1
ATOM 1524 C C . ALA A 1 185 ? -19.073 -11.532 10.704 1.00 79.56 185 ALA A C 1
ATOM 1526 O O . ALA A 1 185 ? -19.323 -12.737 10.669 1.00 79.56 185 ALA A O 1
ATOM 1527 N N . VAL A 1 186 ? -18.613 -10.870 9.637 1.00 77.25 186 VAL A N 1
ATOM 1528 C CA . VAL A 1 186 ? -18.314 -11.507 8.341 1.00 77.25 186 VAL A CA 1
ATOM 1529 C C . VAL A 1 186 ? -17.056 -12.371 8.428 1.00 77.25 186 VAL A C 1
ATOM 1531 O O . VAL A 1 186 ? -17.003 -13.445 7.832 1.00 77.25 186 VAL A O 1
ATOM 1534 N N . LEU A 1 187 ? -16.053 -11.907 9.170 1.00 71.38 187 LEU A N 1
ATOM 1535 C CA . LEU A 1 187 ? -14.756 -12.562 9.317 1.00 71.38 187 LEU A CA 1
ATOM 1536 C C . LEU A 1 187 ? -14.750 -13.669 10.376 1.00 71.38 187 LEU A C 1
ATOM 1538 O O . LEU A 1 187 ? -13.858 -14.514 10.363 1.00 71.38 187 LEU A O 1
ATOM 1542 N N . GLY A 1 188 ? -15.732 -13.684 11.281 1.00 70.38 188 GLY A N 1
ATOM 1543 C CA . GLY A 1 188 ? -15.773 -14.624 12.402 1.00 70.38 188 GLY A CA 1
ATOM 1544 C C . GLY A 1 188 ? -14.656 -14.383 13.421 1.00 70.38 188 GLY A C 1
ATOM 1545 O O . GLY A 1 188 ? -14.228 -15.319 14.097 1.00 70.38 188 GLY A O 1
ATOM 1546 N N . THR A 1 189 ? -14.159 -13.150 13.504 1.00 70.69 189 THR A N 1
ATOM 1547 C CA . THR A 1 189 ? -13.113 -12.742 14.445 1.00 70.69 189 THR A CA 1
ATOM 1548 C C . THR A 1 189 ? -13.699 -12.440 15.833 1.00 70.69 189 THR A C 1
ATOM 1550 O O . THR A 1 189 ? -14.896 -12.591 16.082 1.00 70.69 189 THR A O 1
ATOM 1553 N N . THR A 1 190 ? -12.838 -12.084 16.792 1.00 71.19 190 THR A N 1
ATOM 1554 C CA . THR A 1 190 ? -13.234 -11.711 18.163 1.00 71.19 190 THR A CA 1
ATOM 1555 C C . THR A 1 190 ? -12.924 -10.247 18.470 1.00 71.19 190 THR A C 1
ATOM 1557 O O . THR A 1 190 ? -12.620 -9.901 19.617 1.00 71.19 190 THR A O 1
ATOM 1560 N N . TRP A 1 191 ? -12.956 -9.372 17.463 1.00 69.06 191 TRP A N 1
ATOM 1561 C CA . TRP A 1 191 ? -12.623 -7.960 17.646 1.00 69.06 191 TRP A CA 1
ATOM 1562 C C . TRP A 1 191 ? -13.617 -7.253 18.555 1.00 69.06 191 TRP A C 1
ATOM 1564 O O . TRP A 1 191 ? -13.228 -6.326 19.263 1.00 69.06 191 TRP A O 1
ATOM 1574 N N . ARG A 1 192 ? -14.864 -7.737 18.628 1.00 72.06 192 ARG A N 1
ATOM 1575 C CA . ARG A 1 192 ? -15.863 -7.271 19.593 1.00 72.06 192 ARG A CA 1
ATOM 1576 C C . ARG A 1 192 ? -15.305 -7.093 21.010 1.00 72.06 192 ARG A C 1
ATOM 1578 O O . ARG A 1 192 ? -15.549 -6.055 21.615 1.00 72.06 192 ARG A O 1
ATOM 1585 N N . ILE A 1 193 ? -14.564 -8.072 21.539 1.00 71.88 193 ILE A N 1
ATOM 1586 C CA . ILE A 1 193 ? -14.049 -8.018 22.921 1.00 71.88 193 ILE A CA 1
ATOM 1587 C C . ILE A 1 193 ? -13.019 -6.890 23.058 1.00 71.88 193 ILE A C 1
ATOM 1589 O O . ILE A 1 193 ? -13.067 -6.106 24.005 1.00 71.88 193 ILE A O 1
ATOM 1593 N N . SER A 1 194 ? -12.115 -6.770 22.086 1.00 69.62 194 SER A N 1
ATOM 1594 C CA . SER A 1 194 ? -11.113 -5.701 22.041 1.00 69.62 194 SER A CA 1
ATOM 1595 C C . SER A 1 194 ? -11.763 -4.317 21.933 1.00 69.62 194 SER A C 1
ATOM 1597 O O . SER A 1 194 ? -11.346 -3.385 22.626 1.00 69.62 194 SER A O 1
ATOM 1599 N N . PHE A 1 195 ? -12.823 -4.185 21.128 1.00 69.25 195 PHE A N 1
ATOM 1600 C CA . PHE A 1 195 ? -13.587 -2.944 21.004 1.00 69.25 195 PHE A CA 1
ATOM 1601 C C . PHE A 1 195 ? -14.336 -2.588 22.289 1.00 69.25 195 PHE A C 1
ATOM 1603 O O . PHE A 1 195 ? -14.291 -1.433 22.703 1.00 69.25 195 PHE A O 1
ATOM 1610 N N . GLU A 1 196 ? -14.976 -3.557 22.950 1.00 73.56 196 GLU A N 1
ATOM 1611 C CA . GLU A 1 196 ? -15.663 -3.347 24.231 1.00 73.56 196 GLU A CA 1
ATOM 1612 C C . GLU A 1 196 ? -14.690 -2.843 25.308 1.00 73.56 196 GLU A C 1
ATOM 1614 O O . GLU A 1 196 ? -14.952 -1.822 25.948 1.00 73.56 196 GLU A O 1
ATOM 1619 N N . CYS A 1 197 ? -13.537 -3.502 25.465 1.00 74.06 197 CYS A N 1
ATOM 1620 C CA . CYS A 1 197 ? -12.499 -3.076 26.405 1.00 74.06 197 CYS A CA 1
ATOM 1621 C C . CYS A 1 197 ? -12.034 -1.643 26.127 1.00 74.06 197 CYS A C 1
ATOM 1623 O O . CYS A 1 197 ? -11.942 -0.830 27.048 1.00 74.06 197 CYS A O 1
ATOM 1625 N N . ARG A 1 198 ? -11.793 -1.298 24.857 1.00 69.00 198 ARG A N 1
ATOM 1626 C CA . ARG A 1 198 ? -11.291 0.034 24.514 1.00 69.00 198 ARG A CA 1
ATOM 1627 C C . ARG A 1 198 ? -12.354 1.124 24.631 1.00 69.00 198 ARG A C 1
ATOM 1629 O O . ARG A 1 198 ? -12.030 2.219 25.079 1.00 69.00 198 ARG A O 1
ATOM 1636 N N . LEU A 1 199 ? -13.613 0.839 24.296 1.00 72.00 199 LEU A N 1
ATOM 1637 C CA . LEU A 1 199 ? -14.724 1.770 24.517 1.00 72.00 199 LEU A CA 1
ATOM 1638 C C . LEU A 1 199 ? -14.824 2.145 26.003 1.00 72.00 199 LEU A C 1
ATOM 1640 O O . LEU A 1 199 ? -14.990 3.316 26.337 1.00 72.00 199 LEU A O 1
ATOM 1644 N N . LEU A 1 200 ? -14.671 1.161 26.894 1.00 77.25 200 LEU A N 1
ATOM 1645 C CA . LEU A 1 200 ? -14.667 1.393 28.338 1.00 77.25 200 LEU A CA 1
ATOM 1646 C C . LEU A 1 200 ? -13.498 2.281 28.778 1.00 77.25 200 LEU A C 1
ATOM 1648 O O . LEU A 1 200 ? -13.689 3.157 29.623 1.00 77.25 200 LEU A O 1
ATOM 1652 N N . ASP A 1 201 ? -12.310 2.095 28.207 1.00 74.38 201 ASP A N 1
ATOM 1653 C CA . ASP A 1 201 ? -11.154 2.938 28.515 1.00 74.38 201 ASP A CA 1
ATOM 1654 C C . ASP A 1 201 ? -11.335 4.378 28.013 1.00 74.38 201 ASP A C 1
ATOM 1656 O O . ASP A 1 201 ? -11.091 5.320 28.767 1.00 74.38 201 ASP A O 1
ATOM 1660 N N . GLU A 1 202 ? -11.865 4.580 26.804 1.00 69.88 202 GLU A N 1
ATOM 1661 C CA . GLU A 1 202 ? -12.182 5.922 26.292 1.00 69.88 202 GLU A CA 1
ATOM 1662 C C . GLU A 1 202 ? -13.273 6.609 27.130 1.00 69.88 202 GLU A C 1
ATOM 1664 O O . GLU A 1 202 ? -13.162 7.793 27.451 1.00 69.88 202 GLU A O 1
ATOM 1669 N N . MET A 1 203 ? -14.303 5.873 27.565 1.00 70.94 203 MET A N 1
ATOM 1670 C CA . MET A 1 203 ? -15.325 6.401 28.478 1.00 70.94 203 MET A CA 1
ATOM 1671 C C . MET A 1 203 ? -14.727 6.833 29.819 1.00 70.94 203 MET A C 1
ATOM 1673 O O . MET A 1 203 ? -15.107 7.882 30.340 1.00 70.94 203 MET A O 1
ATOM 1677 N N . ARG A 1 204 ? -13.777 6.066 30.371 1.00 74.69 204 ARG A N 1
ATOM 1678 C CA . ARG A 1 204 ? -13.061 6.436 31.603 1.00 74.69 204 ARG A CA 1
ATOM 1679 C C . ARG A 1 204 ? -12.242 7.707 31.417 1.00 74.69 204 ARG A C 1
ATOM 1681 O O . ARG A 1 204 ? -12.259 8.571 32.291 1.00 74.69 204 ARG A O 1
ATOM 1688 N N . ILE A 1 205 ? -11.552 7.835 30.286 1.00 71.94 205 ILE A N 1
ATOM 1689 C CA . ILE A 1 205 ? -10.748 9.018 29.973 1.00 71.94 205 ILE A CA 1
ATOM 1690 C C . ILE A 1 205 ? -11.649 10.248 29.801 1.00 71.94 205 ILE A C 1
ATOM 1692 O O . ILE A 1 205 ? -11.392 11.287 30.410 1.00 71.94 205 ILE A O 1
ATOM 1696 N N . LEU A 1 206 ? -12.749 10.119 29.053 1.00 67.94 206 LEU A N 1
ATOM 1697 C CA . LEU A 1 206 ? -13.751 11.177 28.908 1.00 67.94 206 LEU A CA 1
ATOM 1698 C C . LEU A 1 206 ? -14.323 11.587 30.265 1.00 67.94 206 LEU A C 1
ATOM 1700 O O . LEU A 1 206 ? -14.361 12.776 30.577 1.00 67.94 206 LEU A O 1
ATOM 1704 N N . GLN A 1 207 ? -14.695 10.618 31.102 1.00 70.56 207 GLN A N 1
ATOM 1705 C CA . GLN A 1 207 ? -15.186 10.875 32.452 1.00 70.56 207 GLN A CA 1
ATOM 1706 C C . GLN A 1 207 ? -14.162 11.635 33.306 1.00 70.56 207 GLN A C 1
ATOM 1708 O O . GLN A 1 207 ? -14.539 12.578 33.997 1.00 70.56 207 GLN A O 1
ATOM 1713 N N . ALA A 1 208 ? -12.882 11.263 33.243 1.00 72.88 208 ALA A N 1
ATOM 1714 C CA . ALA A 1 208 ? -11.809 11.951 33.961 1.00 72.88 208 ALA A CA 1
ATOM 1715 C C . ALA A 1 208 ? -11.558 13.378 33.439 1.00 72.88 208 ALA A C 1
ATOM 1717 O O . ALA A 1 208 ? -11.112 14.239 34.194 1.00 72.88 208 ALA A O 1
ATOM 1718 N N . SER A 1 209 ? -11.847 13.630 32.159 1.00 65.62 209 SER A N 1
ATOM 1719 C CA . SER A 1 209 ? -11.677 14.936 31.508 1.00 65.62 209 SER A CA 1
ATOM 1720 C C . SER A 1 209 ? -12.865 15.893 31.679 1.00 65.62 209 SER A C 1
ATOM 1722 O O . SER A 1 209 ? -12.731 17.086 31.400 1.00 65.62 209 SER A O 1
ATOM 1724 N N . LEU A 1 210 ? -14.025 15.403 32.136 1.00 65.38 210 LEU A N 1
ATOM 1725 C CA . LEU A 1 210 ? -15.189 16.250 32.389 1.00 65.38 210 LEU A CA 1
ATOM 1726 C C . LEU A 1 210 ? -14.900 17.191 33.570 1.00 65.38 210 LEU A C 1
ATOM 1728 O O . LEU A 1 210 ? -14.432 16.737 34.618 1.00 65.38 210 LEU A O 1
ATOM 1732 N N . PRO A 1 211 ? -15.199 18.498 33.452 1.00 61.62 211 PRO A N 1
ATOM 1733 C CA . PRO A 1 211 ? -15.032 19.415 34.567 1.00 61.62 211 PRO A CA 1
ATOM 1734 C C . PRO A 1 211 ? -15.925 18.964 35.723 1.00 61.62 211 PRO A C 1
ATOM 1736 O O . PRO A 1 211 ? -17.126 18.751 35.549 1.00 61.62 211 PRO A O 1
ATOM 1739 N N . LEU A 1 212 ? -15.336 18.828 36.913 1.00 60.62 212 LEU A N 1
ATOM 1740 C CA . LEU A 1 212 ? -16.078 18.550 38.137 1.00 60.62 212 LEU A CA 1
ATOM 1741 C C . LEU A 1 212 ? -17.097 19.676 38.346 1.00 60.62 212 LEU A C 1
ATOM 1743 O O . LEU A 1 212 ? -16.744 20.793 38.729 1.00 60.62 212 LEU A O 1
ATOM 1747 N N . LEU A 1 213 ? -18.371 19.389 38.085 1.00 57.09 213 LEU A N 1
ATOM 1748 C CA . LEU A 1 213 ? -19.475 20.255 38.477 1.00 57.09 213 LEU A CA 1
ATOM 1749 C C . LEU A 1 213 ? -19.604 20.167 39.999 1.00 57.09 213 LEU A C 1
ATOM 1751 O O . LEU A 1 213 ? -20.368 19.367 40.531 1.00 57.09 213 LEU A O 1
ATOM 1755 N N . VAL A 1 214 ? -18.813 20.970 40.711 1.00 54.38 214 VAL A N 1
ATOM 1756 C CA . VAL A 1 214 ? -19.030 21.204 42.138 1.00 54.38 214 VAL A CA 1
ATOM 1757 C C . VAL A 1 214 ? -20.319 22.004 42.251 1.00 54.38 214 VAL A C 1
ATOM 1759 O O . VAL A 1 214 ? -20.379 23.165 41.835 1.00 54.38 214 VAL A O 1
ATOM 1762 N N . ASP A 1 215 ? -21.361 21.372 42.783 1.00 50.00 215 ASP A N 1
ATOM 1763 C CA . ASP A 1 215 ? -22.618 22.044 43.066 1.00 50.00 215 ASP A CA 1
ATOM 1764 C C . ASP A 1 215 ? -22.355 23.175 44.071 1.00 50.00 215 ASP A C 1
ATOM 1766 O O . ASP A 1 215 ? -22.058 22.952 45.250 1.00 50.00 215 ASP A O 1
ATOM 1770 N N . LYS A 1 216 ? -22.426 24.423 43.593 1.00 52.66 216 LYS A N 1
ATOM 1771 C CA . LYS A 1 216 ? -22.184 25.624 44.408 1.00 52.66 216 LYS A CA 1
ATOM 1772 C C . LYS A 1 216 ? -23.154 25.725 45.591 1.00 52.66 216 LYS A C 1
ATOM 1774 O O . LYS A 1 216 ? -22.901 26.507 46.503 1.00 52.66 216 LYS A O 1
ATOM 1779 N N . GLN A 1 217 ? -24.227 24.931 45.616 1.00 53.19 217 GLN A N 1
ATOM 1780 C CA . GLN A 1 217 ? -25.162 24.874 46.738 1.00 53.19 217 GLN A CA 1
ATOM 1781 C C . GLN A 1 217 ? -24.599 24.170 47.984 1.00 53.19 217 GLN A C 1
ATOM 1783 O O . GLN A 1 217 ? -25.085 24.425 49.086 1.00 53.19 217 GLN A O 1
ATOM 1788 N N . GLN A 1 218 ? -23.545 23.353 47.861 1.00 50.25 218 GLN A N 1
ATOM 1789 C CA . GLN A 1 218 ? -22.889 22.724 49.017 1.00 50.25 218 GLN A CA 1
ATOM 1790 C C . GLN A 1 218 ? -21.731 23.553 49.596 1.00 50.25 218 GLN A C 1
ATOM 1792 O O . GLN A 1 218 ? -21.338 23.329 50.737 1.00 50.25 218 GLN A O 1
ATOM 1797 N N . ALA A 1 219 ? -21.231 24.563 48.874 1.00 49.69 219 ALA A N 1
ATOM 1798 C CA . ALA A 1 219 ? -20.134 25.420 49.338 1.00 49.69 219 ALA A CA 1
ATOM 1799 C C . ALA A 1 219 ? -20.570 26.548 50.302 1.00 49.69 219 ALA A C 1
ATOM 1801 O O . ALA A 1 219 ? -19.717 27.248 50.837 1.00 49.69 219 ALA A O 1
ATOM 1802 N N . VAL A 1 220 ? -21.878 26.740 50.531 1.00 51.56 220 VAL A N 1
ATOM 1803 C CA . VAL A 1 220 ? -22.421 27.852 51.347 1.00 51.56 220 VAL A CA 1
ATOM 1804 C C . VAL A 1 220 ? -22.913 27.395 52.732 1.00 51.56 220 VAL A C 1
ATOM 1806 O O . VAL A 1 220 ? -23.370 28.208 53.529 1.00 51.56 220 VAL A O 1
ATOM 1809 N N . ARG A 1 221 ? -22.802 26.107 53.090 1.00 51.66 221 ARG A N 1
ATOM 1810 C CA . ARG A 1 221 ? -23.160 25.646 54.445 1.00 51.66 221 ARG A CA 1
ATOM 1811 C C . ARG A 1 221 ? -21.934 25.399 55.316 1.00 51.66 221 ARG A C 1
ATOM 1813 O O . ARG A 1 221 ? -21.494 24.267 55.478 1.00 51.66 221 ARG A O 1
ATOM 1820 N N . GLY A 1 222 ? -21.464 26.473 55.944 1.00 44.88 222 GLY A N 1
ATOM 1821 C CA . GLY A 1 222 ? -20.699 26.412 57.187 1.00 44.88 222 GLY A CA 1
ATOM 1822 C C . GLY A 1 222 ? -20.234 27.790 57.668 1.00 44.88 222 GLY A C 1
ATOM 1823 O O . GLY A 1 222 ? -19.742 28.563 56.850 1.00 44.88 222 GLY A O 1
ATOM 1824 N N . PRO A 1 223 ? -20.281 28.070 58.981 1.00 47.09 223 PRO A N 1
ATOM 1825 C CA . PRO A 1 223 ? -21.391 27.910 59.918 1.00 47.09 223 PRO A CA 1
ATOM 1826 C C . PRO A 1 223 ? -22.091 29.263 60.191 1.00 47.09 223 PRO A C 1
ATOM 1828 O O . PRO A 1 223 ? -21.497 30.330 60.055 1.00 47.09 223 PRO A O 1
ATOM 1831 N N . LEU A 1 224 ? -23.364 29.211 60.588 1.00 51.19 224 LEU A N 1
ATOM 1832 C CA . LEU A 1 224 ? -23.958 30.257 61.424 1.00 51.19 224 LEU A CA 1
ATOM 1833 C C . LEU A 1 224 ? -23.498 29.961 62.854 1.00 51.19 224 LEU A C 1
ATOM 1835 O O . LEU A 1 224 ? -23.927 28.947 63.401 1.00 51.19 224 LEU A O 1
ATOM 1839 N N . ASP A 1 225 ? -22.537 30.748 63.337 1.00 41.72 225 ASP A N 1
ATOM 1840 C CA . ASP A 1 225 ? -22.409 31.310 64.697 1.00 41.72 225 ASP A CA 1
ATOM 1841 C C . ASP A 1 225 ? -21.010 31.922 64.892 1.00 41.72 225 ASP A C 1
ATOM 1843 O O . ASP A 1 225 ? -20.000 31.221 64.643 1.00 41.72 225 ASP A O 1
#

pLDDT: mean 73.05, std 14.12, range [27.83, 92.94]

Sequence (225 aa):
MCMCRKNLMSDLLELLDYTKLLGEIRRGVPTKQLYGFTRLIGAFYLGLPLFKWHTTVPTLFEWPTTSEMIDAEGDDERSEIDRRWFSSKLPQELTVKFPAIMLWHMESYIEAIYYCSQFCDARSEIILRLIADHLFHLELISEYCTTNYLDMTTEKTIIEKCQNGITEHLSNWHLLIVSLLELDAVLGTTWRISFECRLLDEMRILQASLPLLVDKQQAVRGPLD

Foldseek 3Di:
DPPPVVVVVVVVVVLQPVVVLVVVVVVLDDDQSLVQSLLQLLCLVLVAWHKDADPHDDFNVPGDRDPVVVVVVVPPGIDTDPSVVVVVSHDPVSDLCRSLVSCVSVVVLVSSLVSVVSVVPVVVNLVSQVVCCVVPVPCSNVVVLVVVVCVVDPDPDAPCCVPPDVVVVVVVVVVSVVVVVVVCVVVVHDCVVVVVVVVVVVVVVNVVSDPPPPPVVVVPCDDDD

Organism: NCBI:txid75299

Radius of gyration: 26.45 Å; chains: 1; bounding box: 55×48×92 Å